Protein AF-B9K332-F1 (afdb_monomer_lite)

Structure (mmCIF, N/CA/C/O backbone):
data_AF-B9K332-F1
#
_entry.id   AF-B9K332-F1
#
loop_
_atom_site.group_PDB
_atom_site.id
_atom_site.type_symbol
_atom_site.label_atom_id
_atom_site.label_alt_id
_atom_site.label_comp_id
_atom_site.label_asym_id
_atom_site.label_entity_id
_atom_site.label_seq_id
_atom_site.pdbx_PDB_ins_code
_atom_site.Cartn_x
_atom_site.Cartn_y
_atom_site.Cartn_z
_atom_site.occupancy
_atom_site.B_iso_or_equiv
_atom_site.auth_seq_id
_atom_site.auth_comp_id
_atom_site.auth_asym_id
_atom_site.auth_atom_id
_atom_site.pdbx_PDB_model_num
ATOM 1 N N . MET A 1 1 ? 13.399 0.075 -38.115 1.00 36.88 1 MET A N 1
ATOM 2 C CA . MET A 1 1 ? 12.668 -1.123 -37.637 1.00 36.88 1 MET A CA 1
ATOM 3 C C . MET A 1 1 ? 11.309 -0.697 -37.100 1.00 36.88 1 MET A C 1
ATOM 5 O O . MET A 1 1 ? 11.249 0.254 -36.331 1.00 36.88 1 MET A O 1
ATOM 9 N N . LYS A 1 2 ? 10.219 -1.331 -37.549 1.00 26.19 2 LYS A N 1
ATOM 10 C CA . LYS A 1 2 ? 8.856 -1.045 -37.068 1.00 26.19 2 LYS A CA 1
ATOM 11 C C . LYS A 1 2 ? 8.702 -1.602 -35.646 1.00 26.19 2 LYS A C 1
ATOM 13 O O . LYS A 1 2 ? 9.038 -2.758 -35.417 1.00 26.19 2 LYS A O 1
ATOM 18 N N . ARG A 1 3 ? 8.227 -0.771 -34.710 1.00 28.05 3 ARG A N 1
ATOM 19 C CA . ARG A 1 3 ? 7.958 -1.152 -33.312 1.00 28.05 3 ARG A CA 1
ATOM 20 C C . ARG A 1 3 ? 7.003 -2.358 -33.275 1.00 28.05 3 ARG A C 1
ATOM 22 O O . ARG A 1 3 ? 5.971 -2.290 -33.950 1.00 28.05 3 ARG A O 1
ATOM 29 N N . PRO A 1 4 ? 7.278 -3.419 -32.497 1.00 27.73 4 PRO A N 1
ATOM 30 C CA . PRO A 1 4 ? 6.262 -4.417 -32.199 1.00 27.73 4 PRO A CA 1
ATOM 31 C C . PRO A 1 4 ? 5.135 -3.712 -31.440 1.00 27.73 4 PRO A C 1
ATOM 33 O O . PRO A 1 4 ? 5.385 -3.028 -30.447 1.00 27.73 4 PRO A O 1
ATOM 36 N N . LYS A 1 5 ? 3.892 -3.840 -31.913 1.00 30.78 5 LYS A N 1
ATOM 37 C CA . LYS A 1 5 ? 2.727 -3.525 -31.083 1.00 30.78 5 LYS A CA 1
ATOM 38 C C . LYS A 1 5 ? 2.752 -4.521 -29.924 1.00 30.78 5 LYS A C 1
ATOM 40 O O . LYS A 1 5 ? 2.497 -5.701 -30.149 1.00 30.78 5 LYS A O 1
ATOM 45 N N . VAL A 1 6 ? 3.092 -4.062 -28.721 1.00 38.59 6 VAL A N 1
ATOM 46 C CA . VAL A 1 6 ? 2.893 -4.848 -27.500 1.00 38.59 6 VAL A CA 1
ATOM 47 C C . VAL A 1 6 ? 1.388 -5.064 -27.392 1.00 38.59 6 VAL A C 1
ATOM 49 O O . VAL A 1 6 ? 0.623 -4.118 -27.208 1.00 38.59 6 VAL A O 1
ATOM 52 N N . ARG A 1 7 ? 0.946 -6.292 -27.659 1.00 39.78 7 ARG A N 1
ATOM 53 C CA . ARG A 1 7 ? -0.444 -6.697 -27.471 1.00 39.78 7 ARG A CA 1
ATOM 54 C C . ARG A 1 7 ? -0.655 -6.709 -25.959 1.00 39.78 7 ARG A C 1
ATOM 56 O O . ARG A 1 7 ? 0.100 -7.391 -25.275 1.00 39.78 7 ARG A O 1
ATOM 63 N N . ALA A 1 8 ? -1.607 -5.926 -25.451 1.00 52.91 8 ALA A N 1
ATOM 64 C CA . ALA A 1 8 ? -1.943 -5.947 -24.031 1.00 52.91 8 ALA A CA 1
ATOM 65 C C . ALA A 1 8 ? -2.225 -7.398 -23.615 1.00 52.91 8 ALA A C 1
ATOM 67 O O . ALA A 1 8 ? -3.023 -8.083 -24.265 1.00 52.91 8 ALA A O 1
ATOM 68 N N . VAL A 1 9 ? -1.519 -7.884 -22.594 1.00 55.56 9 VAL A N 1
ATOM 69 C CA . VAL A 1 9 ? -1.754 -9.217 -22.039 1.00 55.56 9 VAL A CA 1
ATOM 70 C C . VAL A 1 9 ? -3.163 -9.201 -21.458 1.00 55.56 9 VAL A C 1
ATOM 72 O O . VAL A 1 9 ? -3.474 -8.372 -20.611 1.00 55.56 9 VAL A O 1
ATOM 75 N N . THR A 1 10 ? -4.043 -10.067 -21.958 1.00 61.50 10 THR A N 1
ATOM 76 C CA . THR A 1 10 ? -5.362 -10.272 -21.351 1.00 61.50 10 THR A CA 1
ATOM 77 C C . THR A 1 10 ? -5.213 -11.426 -20.365 1.00 61.50 10 THR A C 1
ATOM 79 O O . THR A 1 10 ? -5.031 -12.557 -20.819 1.00 61.50 10 THR A O 1
ATOM 82 N N . PRO A 1 11 ? -5.197 -11.170 -19.047 1.00 64.88 11 PRO A N 1
ATOM 83 C CA . PRO A 1 11 ? -5.011 -12.230 -18.067 1.00 64.88 11 PRO A CA 1
ATOM 84 C C . PRO A 1 11 ? -6.191 -13.210 -18.093 1.00 64.88 11 PRO A C 1
ATOM 86 O O . PRO A 1 11 ? -7.333 -12.830 -18.365 1.00 64.88 11 PRO A O 1
ATOM 89 N N . VAL A 1 12 ? -5.914 -14.484 -17.808 1.00 70.19 12 VAL A N 1
ATOM 90 C CA . VAL A 1 12 ? -6.947 -15.522 -17.714 1.00 70.19 12 VAL A CA 1
ATOM 91 C C . VAL A 1 12 ? -7.604 -15.434 -16.338 1.00 70.19 12 VAL A C 1
ATOM 93 O O . VAL A 1 12 ? -7.025 -15.860 -15.338 1.00 70.19 12 VAL A O 1
ATOM 96 N N . ILE A 1 13 ? -8.814 -14.875 -16.301 1.00 75.31 13 ILE A N 1
ATOM 97 C CA . ILE A 1 13 ? -9.608 -14.729 -15.077 1.00 75.31 13 ILE A CA 1
ATOM 98 C C . ILE A 1 13 ? -10.142 -16.096 -14.645 1.00 75.31 13 ILE A C 1
ATOM 100 O O . ILE A 1 13 ? -10.740 -16.822 -15.442 1.00 75.31 13 ILE A O 1
ATOM 104 N N . GLN A 1 14 ? -9.942 -16.432 -13.374 1.00 76.19 14 GLN A N 1
ATOM 105 C CA . GLN A 1 14 ? -10.465 -17.645 -12.761 1.00 76.19 14 GLN A CA 1
ATOM 106 C C . GLN A 1 14 ? -11.787 -17.370 -12.042 1.00 76.19 14 GLN A C 1
ATOM 108 O O . GLN A 1 14 ? -11.948 -16.359 -11.362 1.00 76.19 14 GLN A O 1
ATOM 113 N N . ASN A 1 15 ? -12.714 -18.326 -12.132 1.00 75.38 15 ASN A N 1
ATOM 114 C CA . ASN A 1 15 ? -13.946 -18.315 -11.335 1.00 75.38 15 ASN A CA 1
ATOM 115 C C . ASN A 1 15 ? -13.701 -18.724 -9.872 1.00 75.38 15 ASN A C 1
ATOM 117 O O . ASN A 1 15 ? -14.584 -18.554 -9.034 1.00 75.38 15 ASN A O 1
ATOM 121 N N . LYS A 1 16 ? -12.533 -19.308 -9.572 1.00 83.62 16 LYS A N 1
ATOM 122 C CA . LYS A 1 16 ? -12.123 -19.714 -8.226 1.00 83.62 16 LYS A CA 1
ATOM 123 C C . LYS A 1 16 ? -10.924 -18.879 -7.754 1.00 83.62 16 LYS A C 1
ATOM 125 O O . LYS A 1 16 ? -10.063 -18.583 -8.583 1.00 83.62 16 LYS A O 1
ATOM 130 N N . PRO A 1 17 ? -10.856 -18.552 -6.451 1.00 90.38 17 PRO A N 1
ATOM 131 C CA . PRO A 1 17 ? -9.657 -18.054 -5.782 1.00 90.38 17 PRO A CA 1
ATOM 132 C C . PRO A 1 17 ? -8.374 -18.797 -6.153 1.00 90.38 17 PRO A C 1
ATOM 134 O O . PRO A 1 17 ? -8.371 -20.026 -6.238 1.00 90.38 17 PRO A O 1
ATOM 137 N N . VAL A 1 18 ? -7.284 -18.049 -6.321 1.00 92.62 18 VAL A N 1
ATOM 138 C CA . VAL A 1 18 ? -5.919 -18.579 -6.381 1.00 92.62 18 VAL A CA 1
ATOM 139 C C . VAL A 1 18 ? -5.279 -18.405 -5.005 1.00 92.62 18 VAL A C 1
ATOM 141 O O . VAL A 1 18 ? -5.166 -17.278 -4.500 1.00 92.62 18 VAL A O 1
ATOM 144 N N . SER A 1 19 ? -4.855 -19.523 -4.410 1.00 92.25 19 SER A N 1
ATOM 145 C CA . SER A 1 19 ? -4.303 -19.556 -3.053 1.00 92.25 19 SER A CA 1
ATOM 146 C C . SER A 1 19 ? -3.076 -18.649 -2.922 1.00 92.25 19 SER A C 1
ATOM 148 O O . SER A 1 19 ? -2.351 -18.415 -3.897 1.00 92.25 19 SER A O 1
ATOM 150 N N . TYR A 1 20 ? -2.799 -18.121 -1.727 1.00 94.75 20 TYR A N 1
ATOM 151 C CA . TYR A 1 20 ? -1.603 -17.297 -1.546 1.00 94.75 20 TYR A CA 1
ATOM 152 C C . TYR A 1 20 ? -0.302 -18.081 -1.763 1.00 94.75 20 TYR A C 1
ATOM 154 O O . TYR A 1 20 ? 0.667 -17.516 -2.264 1.00 94.75 20 TYR A O 1
ATOM 162 N N . ALA A 1 21 ? -0.292 -19.379 -1.444 1.00 93.38 21 ALA A N 1
ATOM 163 C CA . ALA A 1 21 ? 0.858 -20.251 -1.672 1.00 93.38 21 ALA A CA 1
ATOM 164 C C . ALA A 1 21 ? 1.218 -20.358 -3.162 1.00 93.38 21 ALA A C 1
ATOM 166 O O . ALA A 1 21 ? 2.398 -20.337 -3.501 1.00 93.38 21 ALA A O 1
ATOM 167 N N . ASP A 1 22 ? 0.217 -20.393 -4.045 1.00 94.00 22 ASP A N 1
ATOM 168 C CA . ASP A 1 22 ? 0.441 -20.398 -5.495 1.00 94.00 22 ASP A CA 1
ATOM 169 C C . ASP A 1 22 ? 0.845 -19.011 -6.017 1.00 94.00 22 ASP A C 1
ATOM 171 O O . ASP A 1 22 ? 1.532 -18.901 -7.028 1.00 94.00 22 ASP A O 1
ATOM 175 N N . ARG A 1 23 ? 0.457 -17.937 -5.317 1.00 95.12 23 ARG A N 1
ATOM 176 C CA . ARG A 1 23 ? 0.773 -16.539 -5.662 1.00 95.12 23 ARG A CA 1
ATOM 177 C C . ARG A 1 23 ? 2.082 -16.024 -5.057 1.00 95.12 23 ARG A C 1
ATOM 179 O O . ARG A 1 23 ? 2.368 -14.834 -5.202 1.00 95.12 23 ARG A O 1
ATOM 186 N N . LEU A 1 24 ? 2.865 -16.859 -4.376 1.00 95.69 24 LEU A N 1
ATOM 187 C CA . LEU A 1 24 ? 4.075 -16.450 -3.661 1.00 95.69 24 LEU A CA 1
ATOM 188 C C . LEU A 1 24 ? 5.283 -17.303 -4.060 1.00 95.69 24 LEU A C 1
ATOM 190 O O . LEU A 1 24 ? 5.283 -18.521 -3.911 1.00 95.69 24 LEU A O 1
ATOM 194 N N . ILE A 1 25 ? 6.379 -16.642 -4.429 1.00 95.69 25 ILE A N 1
ATOM 195 C CA . ILE A 1 25 ? 7.710 -17.254 -4.514 1.00 95.69 25 ILE A CA 1
ATOM 196 C C . ILE A 1 25 ? 8.630 -16.549 -3.522 1.00 95.69 25 ILE A C 1
ATOM 198 O O . ILE A 1 25 ? 8.753 -15.329 -3.537 1.00 95.69 25 ILE A O 1
ATOM 202 N N . THR A 1 26 ? 9.317 -17.308 -2.670 1.00 93.69 26 THR A N 1
ATOM 203 C CA . THR A 1 26 ? 10.366 -16.758 -1.798 1.00 93.69 26 THR A CA 1
ATOM 204 C C . THR A 1 26 ? 11.728 -17.036 -2.421 1.00 93.69 26 THR A C 1
ATOM 206 O O . THR A 1 26 ? 12.110 -18.197 -2.569 1.00 93.69 26 THR A O 1
ATOM 209 N N . LEU A 1 27 ? 12.457 -15.984 -2.799 1.00 94.00 27 LEU A N 1
ATOM 210 C CA . LEU A 1 27 ? 13.805 -16.120 -3.350 1.00 94.00 27 LEU A CA 1
ATOM 211 C C . LEU A 1 27 ? 14.814 -16.434 -2.238 1.00 94.00 27 LEU A C 1
ATOM 213 O O . LEU A 1 27 ? 14.703 -15.950 -1.110 1.00 94.00 27 LEU A O 1
ATOM 217 N N . SER A 1 28 ? 15.826 -17.241 -2.554 1.00 87.38 28 SER A N 1
ATOM 218 C CA . SER A 1 28 ? 16.848 -17.651 -1.587 1.00 87.38 28 SER A CA 1
ATOM 219 C C . SER A 1 28 ? 17.759 -16.481 -1.200 1.00 87.38 28 SER A C 1
ATOM 221 O O . SER A 1 28 ? 18.733 -16.196 -1.890 1.00 87.38 28 SER A O 1
ATOM 223 N N . GLY A 1 29 ? 17.477 -15.840 -0.062 1.00 80.31 29 GLY A N 1
ATOM 224 C CA . GLY A 1 29 ? 18.221 -14.661 0.400 1.00 80.31 29 GLY A CA 1
ATOM 225 C C . GLY A 1 29 ? 17.811 -13.361 -0.303 1.00 80.31 29 GLY A C 1
ATOM 226 O O . GLY A 1 29 ? 18.524 -12.364 -0.199 1.00 80.31 29 GLY A O 1
ATOM 227 N N . GLY A 1 30 ? 16.679 -13.378 -1.008 1.00 89.00 30 GLY A N 1
ATOM 228 C CA . GLY A 1 30 ? 16.108 -12.249 -1.736 1.00 89.00 30 GLY A CA 1
ATOM 229 C C . GLY A 1 30 ? 14.704 -11.881 -1.240 1.00 89.00 30 GLY A C 1
ATOM 230 O O . GLY A 1 30 ? 14.259 -12.383 -0.203 1.00 89.00 30 GLY A O 1
ATOM 231 N N . PRO A 1 31 ? 14.014 -10.965 -1.938 1.00 94.75 31 PRO A N 1
ATOM 232 C CA . PRO A 1 31 ? 12.642 -10.603 -1.636 1.00 94.75 31 PRO A CA 1
ATOM 233 C C . PRO A 1 31 ? 11.676 -11.741 -1.966 1.00 94.75 31 PRO A C 1
ATOM 235 O O . PRO A 1 31 ? 11.980 -12.665 -2.728 1.00 94.75 31 PRO A O 1
ATOM 238 N N . ALA A 1 32 ? 10.474 -11.640 -1.415 1.00 95.69 32 ALA A N 1
ATOM 239 C CA . ALA A 1 32 ? 9.331 -12.392 -1.897 1.00 95.69 32 ALA A CA 1
ATOM 240 C C . ALA A 1 32 ? 8.816 -11.782 -3.205 1.00 95.69 32 ALA A C 1
ATOM 242 O O . ALA A 1 32 ? 8.719 -10.560 -3.314 1.00 95.69 32 ALA A O 1
ATOM 243 N N . LEU A 1 33 ? 8.456 -12.635 -4.163 1.00 97.00 33 LEU A N 1
ATOM 244 C CA . LEU A 1 33 ? 7.725 -12.277 -5.373 1.00 97.00 33 LEU A CA 1
ATOM 245 C C . LEU A 1 33 ? 6.260 -12.655 -5.191 1.00 97.00 33 LEU A C 1
ATOM 247 O O . LEU A 1 33 ? 5.950 -13.821 -4.941 1.00 97.00 33 LEU A O 1
ATOM 251 N N . ILE A 1 34 ? 5.375 -11.671 -5.307 1.00 96.75 34 ILE A N 1
ATOM 252 C CA . ILE A 1 34 ? 3.954 -11.834 -5.012 1.00 96.75 34 ILE A CA 1
ATOM 253 C C . ILE A 1 34 ? 3.130 -11.470 -6.237 1.00 96.75 34 ILE A C 1
ATOM 255 O O . ILE A 1 34 ? 3.222 -10.344 -6.730 1.00 96.75 34 ILE A O 1
ATOM 259 N N . TRP A 1 35 ? 2.271 -12.388 -6.670 1.00 95.69 35 TRP A N 1
ATOM 260 C CA . TRP A 1 35 ? 1.173 -12.083 -7.578 1.00 95.69 35 TRP A CA 1
ATOM 261 C C . TRP A 1 35 ? 0.036 -11.431 -6.791 1.00 95.69 35 TRP A C 1
ATOM 263 O O . TRP A 1 35 ? -0.582 -12.070 -5.927 1.00 95.69 35 TRP A O 1
ATOM 273 N N . PRO A 1 36 ? -0.265 -10.148 -7.049 1.00 93.50 36 PRO A N 1
ATOM 274 C CA . PRO A 1 36 ? -1.146 -9.401 -6.170 1.00 93.50 36 PRO A CA 1
ATOM 275 C C . PRO A 1 36 ? -2.628 -9.686 -6.439 1.00 93.50 36 PRO A C 1
ATOM 277 O O . PRO A 1 36 ? -3.455 -9.331 -5.607 1.00 93.50 36 PRO A O 1
ATOM 280 N N . TYR A 1 37 ? -2.976 -10.327 -7.560 1.00 92.38 37 TYR A N 1
ATOM 281 C CA . TYR A 1 37 ? -4.357 -10.603 -7.956 1.00 92.38 37 TYR A CA 1
ATOM 282 C C . TYR A 1 37 ? -4.824 -11.989 -7.508 1.00 92.38 37 TYR A C 1
ATOM 284 O O . TYR A 1 37 ? -4.193 -12.997 -7.803 1.00 92.38 37 TYR A O 1
ATOM 292 N N . HIS A 1 38 ? -5.971 -12.041 -6.839 1.00 93.31 38 HIS A N 1
ATOM 293 C CA . HIS A 1 38 ? -6.562 -13.250 -6.263 1.00 93.31 38 HIS A CA 1
ATOM 294 C C . HIS A 1 38 ? -7.274 -14.143 -7.287 1.00 93.31 38 HIS A C 1
ATOM 296 O O . HIS A 1 38 ? -7.521 -15.314 -7.023 1.00 93.31 38 HIS A O 1
ATOM 302 N N . ASN A 1 39 ? -7.635 -13.593 -8.446 1.00 91.75 39 ASN A N 1
ATOM 303 C CA . ASN A 1 39 ? -8.403 -14.272 -9.492 1.00 91.75 39 ASN A CA 1
ATOM 304 C C . ASN A 1 39 ? -7.625 -14.427 -10.811 1.00 91.75 39 ASN A C 1
ATOM 306 O O . ASN A 1 39 ? -8.228 -14.700 -11.849 1.00 91.75 39 ASN A O 1
ATOM 310 N N . ILE A 1 40 ? -6.301 -14.249 -10.780 1.00 89.94 40 ILE A N 1
ATOM 311 C CA . ILE A 1 40 ? -5.404 -14.494 -11.914 1.00 89.94 40 ILE A CA 1
ATOM 312 C C . ILE A 1 40 ? -4.419 -15.582 -11.498 1.00 89.94 40 ILE A C 1
ATOM 314 O O . ILE A 1 40 ? -3.718 -15.438 -10.499 1.00 89.94 40 ILE A O 1
ATOM 318 N N . LEU A 1 41 ? -4.371 -16.668 -12.269 1.00 90.38 41 LEU A N 1
ATOM 319 C CA . LEU A 1 41 ? -3.381 -17.722 -12.068 1.00 90.38 41 LEU A CA 1
ATOM 320 C C . LEU A 1 41 ? -2.010 -17.250 -12.582 1.00 90.38 41 LEU A C 1
ATOM 322 O O . LEU A 1 41 ? -1.969 -16.704 -13.690 1.00 90.38 41 LEU A O 1
ATOM 326 N N . PRO A 1 42 ? -0.915 -17.496 -11.840 1.00 92.06 42 PRO A N 1
ATOM 327 C CA . PRO A 1 42 ? 0.434 -17.282 -12.341 1.00 92.06 42 PRO A CA 1
ATOM 328 C C . PRO A 1 42 ? 0.670 -17.965 -13.693 1.00 92.06 42 PRO A C 1
ATOM 330 O O . PRO A 1 42 ? 0.380 -19.153 -13.861 1.00 92.06 42 PRO A O 1
ATOM 333 N N . GLY A 1 43 ? 1.171 -17.204 -14.659 1.00 90.19 43 GLY A N 1
ATOM 334 C CA . GLY A 1 43 ? 1.443 -17.630 -16.024 1.00 90.19 43 GLY A CA 1
ATOM 335 C C . GLY A 1 43 ? 2.935 -17.763 -16.334 1.00 90.19 43 GLY A C 1
ATOM 336 O O . GLY A 1 43 ? 3.785 -17.929 -15.462 1.00 90.19 43 GLY A O 1
ATOM 337 N N . GLU A 1 44 ? 3.257 -17.700 -17.629 1.00 89.81 44 GLU A N 1
ATOM 338 C CA . GLU A 1 44 ? 4.626 -17.830 -18.156 1.00 89.81 44 GLU A CA 1
ATOM 339 C C . GLU A 1 44 ? 5.245 -16.481 -18.584 1.00 89.81 44 GLU A C 1
ATOM 341 O O . GLU A 1 44 ? 6.235 -16.446 -19.339 1.00 89.81 44 GLU A O 1
ATOM 346 N N . GLY A 1 45 ? 4.646 -15.370 -18.144 1.00 88.75 45 GLY A N 1
ATOM 347 C CA . GLY A 1 45 ? 5.067 -14.010 -18.460 1.00 88.75 45 GLY A CA 1
ATOM 348 C C . GLY A 1 45 ? 4.605 -13.478 -19.833 1.00 88.75 45 GLY A C 1
ATOM 349 O O . GLY A 1 45 ? 3.782 -14.099 -20.512 1.00 88.75 45 GLY A O 1
ATOM 350 N N . PRO A 1 46 ? 5.131 -12.318 -20.283 1.00 92.62 46 PRO A N 1
ATOM 351 C CA . PRO A 1 46 ? 6.234 -11.559 -19.681 1.00 92.62 46 PRO A CA 1
ATOM 352 C C . PRO A 1 46 ? 5.906 -11.061 -18.272 1.00 92.62 46 PRO A C 1
ATOM 354 O O . PRO A 1 46 ? 4.769 -10.688 -18.002 1.00 92.62 46 PRO A O 1
ATOM 357 N N . PHE A 1 47 ? 6.901 -11.066 -17.389 1.00 94.75 47 PHE A N 1
ATOM 358 C CA . PHE A 1 47 ? 6.751 -10.757 -15.968 1.00 94.75 47 PHE A CA 1
ATOM 359 C C . PHE A 1 47 ? 7.103 -9.297 -15.712 1.00 94.75 47 PHE A C 1
ATOM 361 O O . PHE A 1 47 ? 8.247 -8.897 -15.909 1.00 94.75 47 PHE A O 1
ATOM 368 N N . GLU A 1 48 ? 6.144 -8.500 -15.263 1.00 94.00 48 GLU A N 1
ATOM 369 C CA . GLU A 1 48 ? 6.360 -7.122 -14.842 1.00 94.00 48 GLU A CA 1
ATOM 370 C C . GLU A 1 48 ? 6.548 -7.062 -13.323 1.00 94.00 48 GLU A C 1
ATOM 372 O O . GLU A 1 48 ? 5.580 -7.080 -12.564 1.00 94.00 48 GLU A O 1
ATOM 377 N N . ILE A 1 49 ? 7.805 -7.007 -12.880 1.00 95.38 49 ILE A N 1
ATOM 378 C CA . ILE A 1 49 ? 8.169 -7.042 -11.462 1.00 95.38 49 ILE A CA 1
ATOM 379 C C . ILE A 1 49 ? 8.389 -5.618 -10.955 1.00 95.38 49 ILE A C 1
ATOM 381 O O . ILE A 1 49 ? 9.281 -4.911 -11.423 1.00 95.38 49 ILE A O 1
ATOM 385 N N . ALA A 1 50 ? 7.597 -5.217 -9.969 1.00 94.44 50 ALA A N 1
ATOM 386 C CA . ALA A 1 50 ? 7.688 -3.944 -9.271 1.00 94.44 50 ALA A CA 1
ATOM 387 C C . ALA A 1 50 ? 8.414 -4.129 -7.925 1.00 94.44 50 ALA A C 1
ATOM 389 O O . ALA A 1 50 ? 7.826 -4.662 -6.979 1.00 94.44 50 ALA A O 1
ATOM 390 N N . PRO A 1 51 ? 9.697 -3.738 -7.827 1.00 93.88 51 PRO A N 1
ATOM 391 C CA . PRO A 1 51 ? 10.431 -3.785 -6.572 1.00 93.88 51 PRO A CA 1
ATOM 392 C C . PRO A 1 51 ? 10.013 -2.662 -5.620 1.00 93.88 51 PRO A C 1
ATOM 394 O O . PRO A 1 51 ? 9.756 -1.535 -6.047 1.00 93.88 51 PRO A O 1
ATOM 397 N N . ASP A 1 52 ? 10.007 -2.959 -4.320 1.00 89.44 52 ASP A N 1
ATOM 398 C CA . ASP A 1 52 ? 9.901 -1.946 -3.270 1.00 89.44 52 ASP A CA 1
ATOM 399 C C . ASP A 1 52 ? 11.167 -1.071 -3.158 1.00 89.44 52 ASP A C 1
ATOM 401 O O . ASP A 1 52 ? 12.165 -1.266 -3.865 1.00 89.44 52 ASP A O 1
ATOM 405 N N . SER A 1 53 ? 11.129 -0.091 -2.250 1.00 82.44 53 SER A N 1
ATOM 406 C CA . SER A 1 53 ? 12.219 0.864 -2.029 1.00 82.44 53 SER A CA 1
ATOM 407 C C . SER A 1 53 ? 13.539 0.217 -1.571 1.00 82.44 53 SER A C 1
ATOM 409 O O . SER A 1 53 ? 14.613 0.762 -1.838 1.00 82.44 53 SER A O 1
ATOM 411 N N . ASN A 1 54 ? 13.494 -0.973 -0.963 1.00 81.25 54 ASN A N 1
ATOM 412 C CA . ASN A 1 54 ? 14.685 -1.730 -0.563 1.00 81.25 54 ASN A CA 1
ATOM 413 C C . ASN A 1 54 ? 15.238 -2.579 -1.718 1.00 81.25 54 ASN A C 1
ATOM 415 O O . ASN A 1 54 ? 16.453 -2.744 -1.848 1.00 81.25 54 ASN A O 1
ATOM 419 N N . CYS A 1 55 ? 14.359 -3.103 -2.572 1.00 88.69 55 CYS A N 1
ATOM 420 C CA . CYS A 1 55 ? 14.720 -4.008 -3.661 1.00 88.69 55 CYS A CA 1
ATOM 421 C C . CYS A 1 55 ? 15.233 -3.266 -4.897 1.00 88.69 55 CYS A C 1
ATOM 423 O O . CYS A 1 55 ? 16.110 -3.774 -5.597 1.00 88.69 55 CYS A O 1
ATOM 425 N N . TYR A 1 56 ? 14.710 -2.070 -5.196 1.00 90.19 56 TYR A N 1
ATOM 426 C CA . TYR A 1 56 ? 15.028 -1.423 -6.472 1.00 90.19 56 TYR A CA 1
ATOM 427 C C . TYR A 1 56 ? 16.491 -0.960 -6.558 1.00 90.19 56 TYR A C 1
ATOM 429 O O . TYR A 1 56 ? 17.076 -1.021 -7.636 1.00 90.19 56 TYR A O 1
ATOM 437 N N . ARG A 1 57 ? 17.089 -0.548 -5.428 1.00 85.12 57 ARG A N 1
ATOM 438 C CA . ARG A 1 57 ? 18.495 -0.108 -5.345 1.00 85.12 57 ARG A CA 1
ATOM 439 C C . ARG A 1 57 ? 19.495 -1.264 -5.336 1.00 85.12 57 ARG A C 1
ATOM 441 O O . ARG A 1 57 ? 20.666 -1.038 -5.623 1.00 85.12 57 ARG A O 1
ATOM 448 N N . ASN A 1 58 ? 19.061 -2.475 -4.989 1.00 88.12 58 ASN A N 1
ATOM 449 C CA . ASN A 1 58 ? 19.920 -3.652 -4.902 1.00 88.12 58 ASN A CA 1
ATOM 450 C C . ASN A 1 58 ? 19.406 -4.761 -5.837 1.00 88.12 58 ASN A C 1
ATOM 452 O O . ASN A 1 58 ? 18.666 -5.638 -5.395 1.00 88.12 58 ASN A O 1
ATOM 456 N N . PRO A 1 59 ? 19.808 -4.765 -7.120 1.00 91.00 59 PRO A N 1
ATOM 457 C CA . PRO A 1 59 ? 19.266 -5.681 -8.123 1.00 91.00 59 PRO A CA 1
ATOM 458 C C . PRO A 1 59 ? 19.766 -7.130 -8.005 1.00 91.00 59 PRO A C 1
ATOM 460 O O . PRO A 1 59 ? 19.430 -7.954 -8.851 1.00 91.00 59 PRO A O 1
ATOM 463 N N . ASN A 1 60 ? 20.556 -7.486 -6.983 1.00 91.69 60 ASN A N 1
ATOM 464 C CA . ASN A 1 60 ? 21.127 -8.835 -6.831 1.00 91.69 60 ASN A CA 1
ATOM 465 C C . ASN A 1 60 ? 20.067 -9.948 -6.770 1.00 91.69 60 ASN A C 1
ATOM 467 O O . ASN A 1 60 ? 20.342 -11.085 -7.145 1.00 91.69 60 ASN A O 1
ATOM 471 N N . TRP A 1 61 ? 18.842 -9.634 -6.344 1.00 93.38 61 TRP A N 1
ATOM 472 C CA . TRP A 1 61 ? 17.747 -10.604 -6.314 1.00 93.38 61 TRP A CA 1
ATOM 473 C C . TRP A 1 61 ? 17.361 -11.141 -7.699 1.00 93.38 61 TRP A C 1
ATOM 475 O O . TRP A 1 61 ? 16.842 -12.249 -7.805 1.00 93.38 61 TRP A O 1
ATOM 485 N N . VAL A 1 62 ? 17.645 -10.397 -8.769 1.00 94.00 62 VAL A N 1
ATOM 486 C CA . VAL A 1 62 ? 17.339 -10.795 -10.151 1.00 94.00 62 VAL A CA 1
ATOM 487 C C . VAL A 1 62 ? 18.101 -12.055 -10.564 1.00 94.00 62 VAL A C 1
ATOM 489 O O . VAL A 1 62 ? 17.604 -12.867 -11.344 1.00 94.00 62 VAL A O 1
ATOM 492 N N . GLU A 1 63 ? 19.305 -12.251 -10.033 1.00 93.06 63 GLU A N 1
ATOM 493 C CA . GLU A 1 63 ? 20.121 -13.438 -10.310 1.00 93.06 63 GLU A CA 1
ATOM 494 C C . GLU A 1 63 ? 19.575 -14.692 -9.620 1.00 93.06 63 GLU A C 1
ATOM 496 O O . GLU A 1 63 ? 19.875 -15.807 -10.040 1.00 93.06 63 GLU A O 1
ATOM 501 N N . GLN A 1 64 ? 18.749 -14.505 -8.588 1.00 94.12 64 GLN A N 1
ATOM 502 C CA . GLN A 1 64 ? 18.126 -15.572 -7.807 1.00 94.12 64 GLN A CA 1
ATOM 503 C C . GLN A 1 64 ? 16.774 -16.007 -8.385 1.00 94.12 64 GLN A C 1
ATOM 505 O O . GLN A 1 64 ? 16.134 -16.898 -7.824 1.00 94.12 64 GLN A O 1
ATOM 510 N N . LEU A 1 65 ? 16.321 -15.380 -9.478 1.00 95.31 65 LEU A N 1
ATOM 511 C CA . LEU A 1 65 ? 15.059 -15.728 -10.119 1.00 95.31 65 LEU A CA 1
ATOM 512 C C . LEU A 1 65 ? 15.047 -17.204 -10.549 1.00 95.31 65 LEU A C 1
ATOM 514 O O . LEU A 1 65 ? 16.028 -17.688 -11.124 1.00 95.31 65 LEU A O 1
ATOM 518 N N . PRO A 1 66 ? 13.941 -17.927 -10.296 1.00 94.12 66 PRO A N 1
ATOM 519 C CA . PRO A 1 66 ? 13.827 -19.322 -10.692 1.00 94.12 66 PRO A CA 1
ATOM 520 C C . PRO A 1 66 ? 13.818 -19.458 -12.218 1.00 94.12 66 PRO A C 1
ATOM 522 O O . PRO A 1 66 ? 13.466 -18.531 -12.945 1.00 94.12 66 PRO A O 1
ATOM 525 N N . SER A 1 67 ? 14.131 -20.655 -12.719 1.00 92.88 67 SER A N 1
ATOM 526 C CA . SER A 1 67 ? 14.118 -20.948 -14.160 1.00 92.88 67 SER A CA 1
ATOM 527 C C . SER A 1 67 ? 12.749 -20.741 -14.822 1.00 92.88 67 SER A C 1
ATOM 529 O O . SER A 1 67 ? 12.694 -20.493 -16.026 1.00 92.88 67 SER A O 1
ATOM 531 N N . SER A 1 68 ? 11.658 -20.798 -14.050 1.00 93.31 68 SER A N 1
ATOM 532 C CA . SER A 1 68 ? 10.298 -20.470 -14.496 1.00 93.31 68 SER A CA 1
ATOM 533 C C . SER A 1 68 ? 10.085 -18.978 -14.790 1.00 93.31 68 SER A C 1
ATOM 535 O O . SER A 1 68 ? 9.178 -18.638 -15.546 1.00 93.31 68 SER A O 1
ATOM 537 N N . ILE A 1 69 ? 10.938 -18.094 -14.259 1.00 95.00 69 ILE A N 1
ATOM 538 C CA . ILE A 1 69 ? 10.930 -16.643 -14.496 1.00 95.00 69 ILE A CA 1
ATOM 539 C C . ILE A 1 69 ? 12.263 -16.261 -15.160 1.00 95.00 69 ILE A C 1
ATOM 541 O O . ILE A 1 69 ? 13.157 -15.695 -14.523 1.00 95.00 69 ILE A O 1
ATOM 545 N N . PRO A 1 70 ? 12.458 -16.594 -16.448 1.00 93.75 70 PRO A N 1
ATOM 546 C CA . PRO A 1 70 ? 13.716 -16.311 -17.115 1.00 93.75 70 PRO A CA 1
ATOM 547 C C . PRO A 1 70 ? 13.895 -14.796 -17.286 1.00 93.75 70 PRO A C 1
ATOM 549 O O . PRO A 1 70 ? 12.983 -14.084 -17.704 1.00 93.75 70 PRO A O 1
ATOM 552 N N . ARG A 1 71 ? 15.103 -14.302 -16.992 1.00 94.19 71 ARG A N 1
ATOM 553 C CA . ARG A 1 71 ? 15.442 -12.865 -16.956 1.00 94.19 71 ARG A CA 1
ATOM 554 C C . ARG A 1 71 ? 15.122 -12.105 -18.250 1.00 94.19 71 ARG A C 1
ATOM 556 O O . ARG A 1 71 ? 14.733 -10.946 -18.200 1.00 94.19 71 ARG A O 1
ATOM 563 N N . ASN A 1 72 ? 15.192 -12.768 -19.404 1.00 90.25 72 ASN A N 1
ATOM 564 C CA . ASN A 1 72 ? 14.836 -12.182 -20.702 1.00 90.25 72 ASN A CA 1
ATOM 565 C C . ASN A 1 72 ? 13.323 -11.947 -20.900 1.00 90.25 72 ASN A C 1
ATOM 567 O O . ASN A 1 72 ? 12.935 -11.279 -21.857 1.00 90.25 72 ASN A O 1
ATOM 571 N N . LYS A 1 73 ? 12.471 -12.498 -20.027 1.00 92.50 73 LYS A N 1
ATOM 572 C CA . LYS A 1 73 ? 11.027 -12.226 -19.960 1.00 92.50 73 LYS A CA 1
ATOM 573 C C . LYS A 1 73 ? 10.661 -11.248 -18.836 1.00 92.50 73 LYS A C 1
ATOM 575 O O . LYS A 1 73 ? 9.475 -10.977 -18.655 1.00 92.50 73 LYS A O 1
ATOM 580 N N . VAL A 1 74 ? 11.638 -10.748 -18.079 1.00 94.62 74 VAL A N 1
ATOM 581 C CA . VAL A 1 74 ? 11.410 -9.834 -16.957 1.00 94.62 74 VAL A CA 1
ATOM 582 C C . VAL A 1 74 ? 11.440 -8.389 -17.435 1.00 94.62 74 VAL A C 1
ATOM 584 O O . VAL A 1 74 ? 12.369 -7.951 -18.109 1.00 94.62 74 VAL A O 1
ATOM 587 N N . ILE A 1 75 ? 10.422 -7.643 -17.027 1.00 93.62 75 ILE A N 1
ATOM 588 C CA . ILE A 1 75 ? 10.290 -6.201 -17.158 1.00 93.62 75 ILE A CA 1
ATOM 589 C C . ILE A 1 75 ? 10.306 -5.652 -15.734 1.00 93.62 75 ILE A C 1
ATOM 591 O O . ILE A 1 75 ? 9.392 -5.913 -14.958 1.00 93.62 75 ILE A O 1
ATOM 595 N N . VAL A 1 76 ? 11.341 -4.905 -15.363 1.00 94.25 76 VAL A N 1
ATOM 596 C CA . VAL A 1 76 ? 11.390 -4.287 -14.032 1.00 94.25 76 VAL A CA 1
ATOM 597 C C . VAL A 1 76 ? 10.650 -2.957 -14.085 1.00 94.25 76 VAL A C 1
ATOM 599 O O . VAL A 1 76 ? 11.079 -2.028 -14.769 1.00 94.25 76 VAL A O 1
ATOM 602 N N . ASN A 1 77 ? 9.540 -2.859 -13.358 1.00 92.50 77 ASN A N 1
ATOM 603 C CA . ASN A 1 77 ? 8.766 -1.633 -13.226 1.00 92.50 77 ASN A CA 1
ATOM 604 C C . ASN A 1 77 ? 9.261 -0.836 -12.015 1.00 92.50 77 ASN A C 1
ATOM 606 O O . ASN A 1 77 ? 8.837 -1.059 -10.886 1.00 92.50 77 ASN A O 1
ATOM 610 N N . LEU A 1 78 ? 10.162 0.116 -12.261 1.00 92.81 78 LEU A N 1
ATOM 611 C CA . LEU A 1 78 ? 10.740 0.970 -11.215 1.00 92.81 78 LEU A CA 1
ATOM 612 C C . LEU A 1 78 ? 9.804 2.107 -10.764 1.00 92.81 78 LEU A C 1
ATOM 614 O O . LEU A 1 78 ? 10.133 2.821 -9.817 1.00 92.81 78 LEU A O 1
ATOM 618 N N . LEU A 1 79 ? 8.663 2.317 -11.431 1.00 90.44 79 LEU A N 1
ATOM 619 C CA . LEU A 1 79 ? 7.790 3.464 -11.167 1.00 90.44 79 LEU A CA 1
ATOM 620 C C . LEU A 1 79 ? 7.271 3.547 -9.718 1.00 90.44 79 LEU A C 1
ATOM 622 O O . LEU A 1 79 ? 7.299 4.656 -9.177 1.00 90.44 79 LEU A O 1
ATOM 626 N N . PRO A 1 80 ? 6.837 2.451 -9.061 1.00 88.62 80 PRO A N 1
ATOM 627 C CA . PRO A 1 80 ? 6.380 2.520 -7.677 1.00 88.62 80 PRO A CA 1
ATOM 628 C C . PRO A 1 80 ? 7.465 3.059 -6.733 1.00 88.62 80 PRO A C 1
ATOM 630 O O . PRO A 1 80 ? 7.239 4.037 -6.025 1.00 88.62 80 PRO A O 1
ATOM 633 N N . ALA A 1 81 ? 8.671 2.483 -6.774 1.00 89.62 81 ALA A N 1
ATOM 634 C CA . ALA A 1 81 ? 9.772 2.888 -5.902 1.00 89.62 81 ALA A CA 1
ATOM 635 C C . ALA A 1 81 ? 10.322 4.283 -6.244 1.00 89.62 81 ALA A C 1
ATOM 637 O O . ALA A 1 81 ? 10.687 5.052 -5.360 1.00 89.62 81 ALA A O 1
ATOM 638 N N . LEU A 1 82 ? 10.349 4.660 -7.524 1.00 91.44 82 LEU A N 1
ATOM 639 C CA . LEU A 1 82 ? 10.822 5.986 -7.928 1.00 91.44 82 LEU A CA 1
ATOM 640 C C . LEU A 1 82 ? 9.790 7.092 -7.708 1.00 91.44 82 LEU A C 1
ATOM 642 O O . LEU A 1 82 ? 10.161 8.264 -7.680 1.00 91.44 82 LEU A O 1
ATOM 646 N N . THR A 1 83 ? 8.515 6.749 -7.513 1.00 89.12 83 THR A N 1
ATOM 647 C CA . THR A 1 83 ? 7.508 7.708 -7.045 1.00 89.12 83 THR A CA 1
ATOM 648 C C . THR A 1 83 ? 7.870 8.225 -5.655 1.00 89.12 83 THR A C 1
ATOM 650 O O . THR A 1 83 ? 7.784 9.427 -5.410 1.00 89.12 83 THR A O 1
ATOM 653 N N . GLU A 1 84 ? 8.348 7.353 -4.766 1.00 85.06 84 GLU A N 1
ATOM 654 C CA . GLU A 1 84 ? 8.873 7.767 -3.462 1.00 85.06 84 GLU A CA 1
ATOM 655 C C . GLU A 1 84 ? 10.043 8.748 -3.616 1.00 85.06 84 GLU A C 1
ATOM 657 O O . GLU A 1 84 ? 10.008 9.836 -3.037 1.00 85.06 84 GLU A O 1
ATOM 662 N N . GLU A 1 85 ? 11.055 8.403 -4.419 1.00 89.00 85 GLU A N 1
ATOM 663 C CA . GLU A 1 85 ? 12.209 9.284 -4.647 1.00 89.00 85 GLU A CA 1
ATOM 664 C C . GLU A 1 85 ? 11.775 10.623 -5.236 1.00 89.00 85 GLU A C 1
ATOM 666 O O . GLU A 1 85 ? 12.226 11.684 -4.803 1.00 89.00 85 GLU A O 1
ATOM 671 N N . TRP A 1 86 ? 10.844 10.589 -6.188 1.00 90.12 86 TRP A N 1
ATOM 672 C CA . TRP A 1 86 ? 10.291 11.790 -6.788 1.00 90.12 86 TRP A CA 1
ATOM 673 C C . TRP A 1 86 ? 9.653 12.711 -5.756 1.00 90.12 86 TRP A C 1
ATOM 675 O O . TRP A 1 86 ? 9.816 13.925 -5.856 1.00 90.12 86 TRP A O 1
ATOM 685 N N . LEU A 1 87 ? 8.953 12.173 -4.760 1.00 84.69 87 LEU A N 1
ATOM 686 C CA . LEU A 1 87 ? 8.282 12.976 -3.741 1.00 84.69 87 LEU A CA 1
ATOM 687 C C . LEU A 1 87 ? 9.244 13.430 -2.633 1.00 84.69 87 LEU A C 1
ATOM 689 O O . LEU A 1 87 ? 9.235 14.607 -2.263 1.00 84.69 87 LEU A O 1
ATOM 693 N N . ALA A 1 88 ? 10.123 12.548 -2.158 1.00 81.69 88 ALA A N 1
ATOM 694 C CA . ALA A 1 88 ? 10.941 12.778 -0.967 1.00 81.69 88 ALA A CA 1
ATOM 695 C C . ALA A 1 88 ? 12.348 13.344 -1.243 1.00 81.69 88 ALA A C 1
ATOM 697 O O . ALA A 1 88 ? 12.971 13.890 -0.331 1.00 81.69 88 ALA A O 1
ATOM 698 N N . ASN A 1 89 ? 12.875 13.229 -2.466 1.00 87.19 89 ASN A N 1
ATOM 699 C CA . ASN A 1 89 ? 14.278 13.523 -2.761 1.00 87.19 89 ASN A CA 1
ATOM 700 C C . ASN A 1 89 ? 14.430 14.655 -3.791 1.00 87.19 89 ASN A C 1
ATOM 702 O O . ASN A 1 89 ? 14.362 14.459 -5.004 1.00 87.19 89 ASN A O 1
ATOM 706 N N . GLY A 1 90 ? 14.715 15.865 -3.299 1.00 85.94 90 GLY A N 1
ATOM 707 C CA . GLY A 1 90 ? 14.940 17.035 -4.154 1.00 85.94 90 GLY A CA 1
ATOM 708 C C . GLY A 1 90 ? 16.106 16.881 -5.135 1.00 85.94 90 GLY A C 1
ATOM 709 O O . GLY A 1 90 ? 16.033 17.417 -6.235 1.00 85.94 90 GLY A O 1
ATOM 710 N N . LYS A 1 91 ? 17.148 16.108 -4.790 1.00 90.31 91 LYS A N 1
ATOM 711 C CA . LYS A 1 91 ? 18.296 15.874 -5.685 1.00 90.31 91 LYS A CA 1
ATOM 712 C C . LYS A 1 91 ? 17.920 14.993 -6.871 1.00 90.31 91 LYS A C 1
ATOM 714 O O . LYS A 1 91 ? 18.365 15.261 -7.981 1.00 90.31 91 LYS A O 1
ATOM 719 N N . PHE A 1 92 ? 17.073 13.990 -6.644 1.00 92.25 92 PHE A N 1
ATOM 720 C CA . PHE A 1 92 ? 16.564 13.133 -7.712 1.00 92.25 92 PHE A CA 1
ATOM 721 C C . PHE A 1 92 ? 15.757 13.936 -8.744 1.00 92.25 92 PHE A C 1
ATOM 723 O O . PHE A 1 92 ? 15.880 13.702 -9.941 1.00 92.25 92 PHE A O 1
ATOM 730 N N . ARG A 1 93 ? 14.995 14.949 -8.306 1.00 91.81 93 ARG A N 1
ATOM 731 C CA . ARG A 1 93 ? 14.206 15.805 -9.210 1.00 91.81 93 ARG A CA 1
ATOM 732 C C . ARG A 1 93 ? 15.046 16.684 -10.149 1.00 91.81 93 ARG A C 1
ATOM 734 O O . ARG A 1 93 ? 14.522 17.100 -11.179 1.00 91.81 93 ARG A O 1
ATOM 741 N N . ILE A 1 94 ? 16.314 16.957 -9.823 1.00 92.62 94 ILE A N 1
ATOM 742 C CA . ILE A 1 94 ? 17.207 17.795 -10.647 1.00 92.62 94 ILE A CA 1
ATOM 743 C C . ILE A 1 94 ? 17.580 17.079 -11.951 1.00 92.62 94 ILE A C 1
ATOM 745 O O . ILE A 1 94 ? 17.517 17.683 -13.018 1.00 92.62 94 ILE A O 1
ATOM 749 N N . ASP A 1 95 ? 17.947 15.799 -11.866 1.00 93.44 95 ASP A N 1
ATOM 750 C CA . ASP A 1 95 ? 18.366 14.989 -13.017 1.00 93.44 95 ASP A CA 1
ATOM 751 C C . ASP A 1 95 ? 17.852 13.540 -12.891 1.00 93.44 95 ASP A C 1
ATOM 753 O O . ASP A 1 95 ? 18.625 12.602 -12.665 1.00 93.44 95 ASP A O 1
ATOM 757 N N . PRO A 1 96 ? 16.523 13.338 -12.984 1.00 94.44 96 PRO A N 1
ATOM 758 C CA . PRO A 1 96 ? 15.912 12.032 -12.757 1.00 94.44 96 PRO A CA 1
ATOM 759 C C . PRO A 1 96 ? 16.323 11.016 -13.825 1.00 94.44 96 PRO A C 1
ATOM 761 O O . PRO A 1 96 ? 16.472 9.838 -13.525 1.00 94.44 96 PRO A O 1
ATOM 764 N N . GLU A 1 97 ? 16.530 11.449 -15.071 1.00 96.00 97 GLU A N 1
ATOM 765 C CA . GLU A 1 97 ? 16.848 10.551 -16.186 1.00 96.00 97 GLU A CA 1
ATOM 766 C C . GLU A 1 97 ? 18.191 9.859 -15.979 1.00 96.00 97 GLU A C 1
ATOM 768 O O . GLU A 1 97 ? 18.278 8.638 -16.123 1.00 96.00 97 GLU A O 1
ATOM 773 N N . ARG A 1 98 ? 19.217 10.617 -15.574 1.00 95.25 98 ARG A N 1
ATOM 774 C CA . ARG A 1 98 ? 20.530 10.053 -15.261 1.00 95.25 98 ARG A CA 1
ATOM 775 C C . ARG A 1 98 ? 20.461 9.070 -14.097 1.00 95.25 98 ARG A C 1
ATOM 777 O O . ARG A 1 98 ? 20.964 7.961 -14.219 1.00 95.25 98 ARG A O 1
ATOM 784 N N . TRP A 1 99 ? 19.790 9.442 -13.007 1.00 94.50 99 TRP A N 1
ATOM 785 C CA . TRP A 1 99 ? 19.653 8.574 -11.832 1.00 94.50 99 TRP A CA 1
ATOM 786 C C . TRP A 1 99 ? 18.941 7.261 -12.165 1.00 94.50 99 TRP A C 1
ATOM 788 O O . TRP A 1 99 ? 19.343 6.195 -11.704 1.00 94.50 99 TRP A O 1
ATOM 798 N N . ILE A 1 100 ? 17.883 7.327 -12.977 1.00 95.69 100 ILE A N 1
ATOM 799 C CA . ILE A 1 100 ? 17.169 6.131 -13.431 1.00 95.69 100 ILE A CA 1
ATOM 800 C C . ILE A 1 100 ? 18.076 5.283 -14.323 1.00 95.69 100 ILE A C 1
ATOM 802 O O . ILE A 1 100 ? 18.064 4.061 -14.199 1.00 95.69 100 ILE A O 1
ATOM 806 N N . MET A 1 101 ? 18.870 5.906 -15.197 1.00 95.50 101 MET A N 1
ATOM 807 C CA . MET A 1 101 ? 19.805 5.181 -16.056 1.00 95.50 101 MET A CA 1
ATOM 808 C C . MET A 1 101 ? 20.881 4.447 -15.249 1.00 95.50 101 MET A C 1
ATOM 810 O O . MET A 1 101 ? 21.150 3.285 -15.538 1.00 95.50 101 MET A O 1
ATOM 814 N N . ASP A 1 102 ? 21.429 5.073 -14.205 1.00 93.56 102 ASP A N 1
ATOM 815 C CA . ASP A 1 102 ? 22.411 4.434 -13.319 1.00 93.56 102 ASP A CA 1
ATOM 816 C C . ASP A 1 102 ? 21.830 3.155 -12.679 1.00 93.56 102 ASP A C 1
ATOM 818 O O . ASP A 1 102 ? 22.498 2.125 -12.605 1.00 93.56 102 ASP A O 1
ATOM 822 N N . ILE A 1 103 ? 20.547 3.175 -12.293 1.00 94.31 103 ILE A N 1
ATOM 823 C CA . ILE A 1 103 ? 19.845 1.982 -11.794 1.00 94.31 103 ILE A CA 1
ATOM 824 C C . ILE A 1 103 ? 19.671 0.942 -12.909 1.00 94.31 103 ILE A C 1
ATOM 826 O O . ILE A 1 103 ? 19.952 -0.236 -12.694 1.00 94.31 103 ILE A O 1
ATOM 830 N N . VAL A 1 104 ? 19.207 1.361 -14.091 1.00 94.94 104 VAL A N 1
ATOM 831 C CA . VAL A 1 104 ? 18.963 0.478 -15.247 1.00 94.94 104 VAL A CA 1
ATOM 832 C C . VAL A 1 104 ? 20.219 -0.301 -15.626 1.00 94.94 104 VAL A C 1
ATOM 834 O O . VAL A 1 104 ? 20.134 -1.520 -15.771 1.00 94.94 104 VAL A O 1
ATOM 837 N N . VAL A 1 105 ? 21.377 0.361 -15.701 1.00 94.81 105 VAL A N 1
ATOM 838 C CA . VAL A 1 105 ? 22.661 -0.279 -16.037 1.00 94.81 105 VAL A CA 1
ATOM 839 C C . VAL A 1 105 ? 22.944 -1.463 -15.110 1.00 94.81 105 VAL A C 1
ATOM 841 O O . VAL A 1 105 ? 23.275 -2.548 -15.583 1.00 94.81 105 VAL A O 1
ATOM 844 N N . HIS A 1 106 ? 22.718 -1.316 -13.803 1.00 94.62 106 HIS A N 1
ATOM 845 C CA . HIS A 1 106 ? 22.948 -2.406 -12.852 1.00 94.62 106 HIS A CA 1
ATOM 846 C C . HIS A 1 106 ? 21.998 -3.599 -13.029 1.00 94.62 106 HIS A C 1
ATOM 848 O O . HIS A 1 106 ? 22.376 -4.740 -12.744 1.00 94.62 106 HIS A O 1
ATOM 854 N N . TYR A 1 107 ? 20.770 -3.376 -13.494 1.00 95.56 107 TYR A N 1
ATOM 855 C CA . TYR A 1 107 ? 19.869 -4.473 -13.852 1.00 95.56 107 TYR A CA 1
ATOM 856 C C . TYR A 1 107 ? 20.259 -5.127 -15.188 1.00 95.56 107 TYR A C 1
ATOM 858 O O . TYR A 1 107 ? 20.166 -6.351 -15.317 1.00 95.56 107 TYR A O 1
ATOM 866 N N . GLU A 1 108 ? 20.721 -4.344 -16.167 1.00 94.88 108 GLU A N 1
ATOM 867 C CA . GLU A 1 108 ? 21.177 -4.853 -17.468 1.00 94.88 108 GLU A CA 1
ATOM 868 C C . GLU A 1 108 ? 22.431 -5.724 -17.340 1.00 94.88 108 GLU A C 1
ATOM 870 O O . GLU A 1 108 ? 22.483 -6.807 -17.927 1.00 94.88 108 GLU A O 1
ATOM 875 N N . GLU A 1 109 ? 23.381 -5.338 -16.482 1.00 95.00 109 GLU A N 1
ATOM 876 C CA . GLU A 1 109 ? 24.548 -6.157 -16.104 1.00 95.00 109 GLU A CA 1
ATOM 877 C C . GLU A 1 109 ? 24.152 -7.549 -15.576 1.00 95.00 109 GLU A C 1
ATOM 879 O O . GLU A 1 109 ? 24.916 -8.507 -15.695 1.00 95.00 109 GLU A O 1
ATOM 884 N N . ARG A 1 110 ? 22.937 -7.680 -15.028 1.00 93.94 110 ARG A N 1
ATOM 885 C CA . ARG A 1 110 ? 22.381 -8.925 -14.470 1.00 93.94 110 ARG A CA 1
ATOM 886 C C . ARG A 1 110 ? 21.454 -9.659 -15.440 1.00 93.94 110 ARG A C 1
ATOM 888 O O . ARG A 1 110 ? 20.879 -10.686 -15.074 1.00 93.94 110 ARG A O 1
ATOM 895 N N . GLY A 1 111 ? 21.335 -9.192 -16.683 1.00 92.00 111 GLY A N 1
ATOM 896 C CA . GLY A 1 111 ? 20.635 -9.883 -17.769 1.00 92.00 111 GLY A CA 1
ATOM 897 C C . GLY A 1 111 ? 19.148 -9.553 -17.921 1.00 92.00 111 GLY A C 1
ATOM 898 O O . GLY A 1 111 ? 18.446 -10.291 -18.614 1.00 92.00 111 GLY A O 1
ATOM 899 N N . VAL A 1 112 ? 18.655 -8.480 -17.293 1.00 94.38 112 VAL A N 1
ATOM 900 C CA . VAL A 1 112 ? 17.320 -7.918 -17.577 1.00 94.38 112 VAL A CA 1
ATOM 901 C C . VAL A 1 112 ? 17.425 -6.946 -18.746 1.00 94.38 112 VAL A C 1
ATOM 903 O O . VAL A 1 112 ? 18.392 -6.202 -18.846 1.00 94.38 112 VAL A O 1
ATOM 906 N N . CYS A 1 113 ? 16.428 -6.918 -19.628 1.00 89.88 113 CYS A N 1
ATOM 907 C CA . CYS A 1 113 ? 16.414 -5.992 -20.758 1.00 89.88 113 CYS A CA 1
ATOM 908 C C . CYS A 1 113 ? 15.427 -4.848 -20.519 1.00 89.88 113 CYS A C 1
ATOM 910 O O . CYS A 1 113 ? 14.240 -5.090 -20.293 1.00 89.88 113 CYS A O 1
ATOM 912 N N . PHE A 1 114 ? 15.885 -3.603 -20.658 1.00 90.56 114 PHE A N 1
ATOM 913 C CA . PHE A 1 114 ? 15.001 -2.439 -20.674 1.00 90.56 114 PHE A CA 1
ATOM 914 C C . PHE A 1 114 ? 14.704 -2.000 -22.105 1.00 90.56 114 PHE A C 1
ATOM 916 O O . PHE A 1 114 ? 15.486 -2.174 -23.039 1.00 90.56 114 PHE A O 1
ATOM 923 N N . ARG A 1 115 ? 13.524 -1.410 -22.297 1.00 88.69 115 ARG A N 1
ATOM 924 C CA . ARG A 1 115 ? 13.170 -0.798 -23.580 1.00 88.69 115 ARG A CA 1
ATOM 925 C C . ARG A 1 115 ? 13.983 0.479 -23.803 1.00 88.69 115 ARG A C 1
ATOM 927 O O . ARG A 1 115 ? 14.286 1.209 -22.862 1.00 88.69 115 ARG A O 1
ATOM 934 N N . GLY A 1 116 ? 14.244 0.807 -25.068 1.00 89.06 116 GLY A N 1
ATOM 935 C CA . GLY A 1 116 ? 14.838 2.096 -25.425 1.00 89.06 116 GLY A CA 1
ATOM 936 C C . GLY A 1 116 ? 14.038 3.269 -24.842 1.00 89.06 116 GLY A C 1
ATOM 937 O O . GLY A 1 116 ? 12.806 3.226 -24.809 1.00 89.06 116 GLY A O 1
ATOM 938 N N . SER A 1 117 ? 14.752 4.298 -24.377 1.00 92.12 117 SER A N 1
ATOM 939 C CA . SER A 1 117 ? 14.195 5.500 -23.730 1.00 92.12 117 SER A CA 1
ATOM 940 C C . SER A 1 117 ? 13.463 5.260 -22.402 1.00 92.12 117 SER A C 1
ATOM 942 O O . SER A 1 117 ? 12.758 6.156 -21.945 1.00 92.12 117 SER A O 1
ATOM 944 N N . TYR A 1 118 ? 13.639 4.102 -21.751 1.00 92.06 118 TYR A N 1
ATOM 945 C CA . TYR A 1 118 ? 12.971 3.786 -20.481 1.00 92.06 118 TYR A CA 1
ATOM 946 C C . TYR A 1 118 ? 13.142 4.883 -19.417 1.00 92.06 118 TYR A C 1
ATOM 948 O O . TYR A 1 118 ? 12.148 5.343 -18.861 1.00 92.06 118 TYR A O 1
ATOM 956 N N . ALA A 1 119 ? 14.375 5.348 -19.183 1.00 94.50 119 ALA A N 1
ATOM 957 C CA . ALA A 1 119 ? 14.656 6.382 -18.185 1.00 94.50 119 ALA A CA 1
ATOM 958 C C . ALA A 1 119 ? 13.951 7.716 -18.489 1.00 94.50 119 ALA A C 1
ATOM 960 O O . ALA A 1 119 ? 13.297 8.282 -17.615 1.00 94.50 119 ALA A O 1
ATOM 961 N N . ALA A 1 120 ? 14.021 8.175 -19.742 1.00 95.06 120 ALA A N 1
ATOM 962 C CA . ALA A 1 120 ? 13.376 9.408 -20.193 1.00 95.06 120 ALA A CA 1
ATOM 963 C C . ALA A 1 120 ? 11.845 9.333 -20.083 1.00 95.06 120 ALA A C 1
ATOM 965 O O . ALA A 1 120 ? 11.197 10.256 -19.583 1.00 95.06 120 ALA A O 1
ATOM 966 N N . ASP A 1 121 ? 11.253 8.212 -20.498 1.00 92.56 121 ASP A N 1
ATOM 967 C CA . ASP A 1 121 ? 9.810 8.004 -20.398 1.00 92.56 121 ASP A CA 1
ATOM 968 C C . ASP A 1 121 ? 9.349 7.958 -18.940 1.00 92.56 121 ASP A C 1
ATOM 970 O O . ASP A 1 121 ? 8.317 8.538 -18.599 1.00 92.56 121 ASP A O 1
ATOM 974 N N . LEU A 1 122 ? 10.120 7.307 -18.068 1.00 91.88 122 LEU A N 1
ATOM 975 C CA . LEU A 1 122 ? 9.786 7.204 -16.656 1.00 91.88 122 LEU A CA 1
ATOM 976 C C . LEU A 1 122 ? 9.900 8.556 -15.942 1.00 91.88 122 LEU A C 1
ATOM 978 O O . LEU A 1 122 ? 8.987 8.939 -15.212 1.00 91.88 122 LEU A O 1
ATOM 982 N N . ALA A 1 123 ? 10.951 9.329 -16.226 1.00 94.31 123 ALA A N 1
ATOM 983 C CA . ALA A 1 123 ? 11.080 10.703 -15.745 1.00 94.31 123 ALA A CA 1
ATOM 984 C C . ALA A 1 123 ? 9.919 11.588 -16.228 1.00 94.31 123 ALA A C 1
ATOM 986 O O . ALA A 1 123 ? 9.376 12.386 -15.458 1.00 94.31 123 ALA A O 1
ATOM 987 N N . LYS A 1 124 ? 9.487 11.422 -17.485 1.00 93.12 124 LYS A N 1
ATOM 988 C CA . LYS A 1 124 ? 8.318 12.122 -18.027 1.00 93.12 124 LYS A CA 1
ATOM 989 C C . LYS A 1 124 ? 7.028 11.733 -17.301 1.00 93.12 124 LYS A C 1
ATOM 991 O O . LYS A 1 124 ? 6.220 12.619 -17.031 1.00 93.12 124 LYS A O 1
ATOM 996 N N . ILE A 1 125 ? 6.832 10.454 -16.973 1.00 90.25 125 ILE A N 1
ATOM 997 C CA . ILE A 1 125 ? 5.667 9.984 -16.204 1.00 90.25 125 ILE A CA 1
ATOM 998 C C . ILE A 1 125 ? 5.670 10.590 -14.799 1.00 90.25 125 ILE A C 1
ATOM 1000 O O . ILE A 1 125 ? 4.649 11.141 -14.390 1.00 90.25 125 ILE A O 1
ATOM 1004 N N . LEU A 1 126 ? 6.801 10.537 -14.090 1.00 91.19 126 LEU A N 1
ATOM 1005 C CA . LEU A 1 126 ? 6.939 11.097 -12.741 1.00 91.19 126 LEU A CA 1
ATOM 1006 C C . LEU A 1 126 ? 6.646 12.601 -12.726 1.00 91.19 126 LEU A C 1
ATOM 1008 O O . LEU A 1 126 ? 5.855 13.074 -11.912 1.00 91.19 126 LEU A O 1
ATOM 1012 N N . ARG A 1 127 ? 7.207 13.342 -13.689 1.00 90.88 127 ARG A N 1
ATOM 1013 C CA . ARG A 1 127 ? 6.983 14.785 -13.829 1.00 90.88 127 ARG A CA 1
ATOM 1014 C C . ARG A 1 127 ? 5.542 15.114 -14.218 1.00 90.88 127 ARG A C 1
ATOM 1016 O O . ARG A 1 127 ? 4.930 15.983 -13.612 1.00 90.88 127 ARG A O 1
ATOM 1023 N N . GLY A 1 128 ? 4.994 14.414 -15.211 1.00 88.75 128 GLY A N 1
ATOM 1024 C CA . GLY A 1 128 ? 3.650 14.668 -15.733 1.00 88.75 128 GLY A CA 1
ATOM 1025 C C . GLY A 1 128 ? 2.521 14.286 -14.774 1.00 88.75 128 GLY A C 1
ATOM 1026 O O . GLY A 1 128 ? 1.425 14.819 -14.900 1.00 88.75 128 GLY A O 1
ATOM 1027 N N . ASN A 1 129 ? 2.785 13.392 -13.815 1.00 86.62 129 ASN A N 1
ATOM 1028 C CA . ASN A 1 129 ? 1.803 12.935 -12.828 1.00 86.62 129 ASN A CA 1
ATOM 1029 C C . ASN A 1 129 ? 2.130 13.382 -11.396 1.00 86.62 129 ASN A C 1
ATOM 1031 O O . ASN A 1 129 ? 1.486 12.902 -10.465 1.00 86.62 129 ASN A O 1
ATOM 1035 N N . ALA A 1 130 ? 3.096 14.286 -11.199 1.00 85.19 130 ALA A N 1
ATOM 1036 C CA . ALA A 1 130 ? 3.590 14.683 -9.878 1.00 85.19 130 ALA A CA 1
ATOM 1037 C C . ALA A 1 130 ? 2.457 15.047 -8.900 1.00 85.19 130 ALA A C 1
ATOM 1039 O O . ALA A 1 130 ? 2.442 14.566 -7.768 1.00 85.19 130 ALA A O 1
ATOM 1040 N N . ASP A 1 131 ? 1.467 15.808 -9.368 1.00 81.06 131 ASP A N 1
ATOM 1041 C CA . ASP A 1 131 ? 0.290 16.213 -8.594 1.00 81.06 131 ASP A CA 1
ATOM 1042 C C . ASP A 1 131 ? -0.573 15.029 -8.146 1.00 81.06 131 ASP A C 1
ATOM 1044 O O . ASP A 1 131 ? -0.994 14.939 -6.990 1.00 81.06 131 ASP A O 1
ATOM 1048 N N . ALA A 1 132 ? -0.843 14.095 -9.061 1.00 82.44 132 ALA A N 1
ATOM 1049 C CA . ALA A 1 132 ? -1.634 12.910 -8.760 1.00 82.44 132 ALA A CA 1
ATOM 1050 C C . ALA A 1 132 ? -0.890 11.981 -7.794 1.00 82.44 132 ALA A C 1
ATOM 1052 O O . ALA A 1 132 ? -1.488 11.499 -6.831 1.00 82.44 132 ALA A O 1
ATOM 1053 N N . LEU A 1 133 ? 0.412 11.779 -8.019 1.00 85.31 133 LEU A N 1
ATOM 1054 C CA . LEU A 1 133 ? 1.278 10.976 -7.160 1.00 85.31 133 LEU A CA 1
ATOM 1055 C C . LEU A 1 133 ? 1.344 11.565 -5.745 1.00 85.31 133 LEU A C 1
ATOM 1057 O O . LEU A 1 133 ? 1.126 10.839 -4.777 1.00 85.31 133 LEU A O 1
ATOM 1061 N N . ARG A 1 134 ? 1.542 12.884 -5.618 1.00 84.88 134 ARG A N 1
ATOM 1062 C CA . ARG A 1 134 ? 1.578 13.576 -4.322 1.00 84.88 134 ARG A CA 1
ATOM 1063 C C . ARG A 1 134 ? 0.238 13.486 -3.593 1.00 84.88 134 ARG A C 1
ATOM 1065 O O . ARG A 1 134 ? 0.223 13.100 -2.431 1.00 84.88 134 ARG A O 1
ATOM 1072 N N . TYR A 1 135 ? -0.885 13.741 -4.272 1.00 86.25 135 TYR A N 1
ATOM 1073 C CA . TYR A 1 135 ? -2.219 13.585 -3.674 1.00 86.25 135 TYR A CA 1
ATOM 1074 C C . TYR A 1 135 ? -2.451 12.175 -3.122 1.00 86.25 135 TYR A C 1
ATOM 1076 O O . TYR A 1 135 ? -2.921 12.013 -1.995 1.00 86.25 135 TYR A O 1
ATOM 1084 N N . ASN A 1 136 ? -2.132 11.158 -3.926 1.00 84.81 136 ASN A N 1
ATOM 1085 C CA . ASN A 1 136 ? -2.309 9.760 -3.550 1.00 84.81 136 ASN A CA 1
ATOM 1086 C C . ASN A 1 136 ? -1.468 9.399 -2.324 1.00 84.81 136 ASN A C 1
ATOM 1088 O O . ASN A 1 136 ? -1.939 8.671 -1.458 1.00 84.81 136 ASN A O 1
ATOM 1092 N N . TRP A 1 137 ? -0.263 9.954 -2.217 1.00 86.88 137 TRP A N 1
ATOM 1093 C CA . TRP A 1 137 ? 0.614 9.720 -1.076 1.00 86.88 137 TRP A CA 1
ATOM 1094 C C . TRP A 1 137 ? 0.172 10.444 0.191 1.00 86.88 137 TRP A C 1
ATOM 1096 O O . TRP A 1 137 ? 0.138 9.856 1.268 1.00 86.88 137 TRP A O 1
ATOM 1106 N N . THR A 1 138 ? -0.228 11.707 0.062 1.00 89.56 138 THR A N 1
ATOM 1107 C CA . THR A 1 138 ? -0.750 12.502 1.177 1.00 89.56 138 THR A CA 1
ATOM 1108 C C . THR A 1 138 ? -1.982 11.847 1.797 1.00 89.56 138 THR A C 1
ATOM 1110 O O . THR A 1 138 ? -2.132 11.818 3.017 1.00 89.56 138 THR A O 1
ATOM 1113 N N . LEU A 1 139 ? -2.847 11.265 0.964 1.00 91.75 139 LEU A N 1
ATOM 1114 C CA . LEU A 1 139 ? -3.983 10.481 1.431 1.00 91.75 139 LEU A CA 1
ATOM 1115 C C . LEU A 1 139 ? -3.535 9.346 2.368 1.00 91.75 139 LEU A C 1
ATOM 1117 O O . LEU A 1 139 ? -4.169 9.130 3.402 1.00 91.75 139 LEU A O 1
ATOM 1121 N N . LEU A 1 140 ? -2.448 8.639 2.032 1.00 94.12 140 LEU A N 1
ATOM 1122 C CA . LEU A 1 140 ? -1.934 7.540 2.851 1.00 94.12 140 LEU A CA 1
ATOM 1123 C C . LEU A 1 140 ? -1.475 8.023 4.227 1.00 94.12 140 LEU A C 1
ATOM 1125 O O . LEU A 1 140 ? -1.804 7.354 5.203 1.00 94.12 140 LEU A O 1
ATOM 1129 N N . PHE A 1 141 ? -0.835 9.196 4.335 1.00 95.50 141 PHE A N 1
ATOM 1130 C CA . PHE A 1 141 ? -0.432 9.749 5.637 1.00 95.50 141 PHE A CA 1
ATOM 1131 C C . PHE A 1 141 ? -1.614 9.857 6.598 1.00 95.50 141 PHE A C 1
ATOM 1133 O O . PHE A 1 141 ? -1.542 9.377 7.731 1.00 95.50 141 PHE A O 1
ATOM 1140 N N . TYR A 1 142 ? -2.728 10.429 6.141 1.00 97.44 142 TYR A N 1
ATOM 1141 C CA . TYR A 1 142 ? -3.893 10.617 7.000 1.00 97.44 142 TYR A CA 1
ATOM 1142 C C . TYR A 1 142 ? -4.582 9.298 7.349 1.00 97.44 142 TYR A C 1
ATOM 1144 O O . TYR A 1 142 ? -4.977 9.104 8.497 1.00 97.44 142 TYR A O 1
ATOM 1152 N N . TYR A 1 143 ? -4.675 8.353 6.411 1.00 97.50 143 TYR A N 1
ATOM 1153 C CA . TYR A 1 143 ? -5.223 7.031 6.725 1.00 97.50 143 TYR A CA 1
ATOM 1154 C C . TYR A 1 143 ? -4.324 6.225 7.669 1.00 97.50 143 TYR A C 1
ATOM 1156 O O . TYR A 1 143 ? -4.846 5.556 8.559 1.00 97.50 143 TYR A O 1
ATOM 1164 N N . VAL A 1 144 ? -2.998 6.305 7.530 1.00 97.94 144 VAL A N 1
ATOM 1165 C CA . VAL A 1 144 ? -2.048 5.694 8.471 1.00 97.94 144 VAL A CA 1
ATOM 1166 C C . VAL A 1 144 ? -2.229 6.282 9.868 1.00 97.94 144 VAL A C 1
ATOM 1168 O O . VAL A 1 144 ? -2.346 5.516 10.824 1.00 97.94 144 VAL A O 1
ATOM 1171 N N . ALA A 1 145 ? -2.316 7.611 9.988 1.00 98.31 145 ALA A N 1
ATOM 1172 C CA . ALA A 1 145 ? -2.566 8.279 11.265 1.00 98.31 145 ALA A CA 1
ATOM 1173 C C . ALA A 1 145 ? -3.878 7.793 11.900 1.00 98.31 145 ALA A C 1
ATOM 1175 O O . ALA A 1 145 ? -3.882 7.360 13.051 1.00 98.31 145 ALA A O 1
ATOM 1176 N N . ILE A 1 146 ? -4.971 7.776 11.128 1.00 98.62 146 ILE A N 1
ATOM 1177 C CA . ILE A 1 146 ? -6.279 7.295 11.589 1.00 98.62 146 ILE A CA 1
ATOM 1178 C C . ILE A 1 146 ? -6.179 5.849 12.083 1.00 98.62 146 ILE A C 1
ATOM 1180 O O . ILE A 1 146 ? -6.544 5.574 13.224 1.00 98.62 146 ILE A O 1
ATOM 1184 N N . ILE A 1 147 ? -5.653 4.924 11.273 1.00 98.56 147 ILE A N 1
ATOM 1185 C CA . ILE A 1 147 ? -5.554 3.504 11.651 1.00 98.56 147 ILE A CA 1
ATOM 1186 C C . ILE A 1 147 ? -4.702 3.341 12.913 1.00 98.56 147 ILE A C 1
ATOM 1188 O O . ILE A 1 147 ? -5.106 2.623 13.828 1.00 98.56 147 ILE A O 1
ATOM 1192 N N . LYS A 1 148 ? -3.571 4.049 13.007 1.00 98.25 148 LYS A N 1
ATOM 1193 C CA . LYS A 1 148 ? -2.704 4.022 14.189 1.00 98.25 148 LYS A CA 1
ATOM 1194 C C . LYS A 1 148 ? -3.441 4.488 15.447 1.00 98.25 148 LYS A C 1
ATOM 1196 O O . LYS A 1 148 ? -3.439 3.761 16.440 1.00 98.25 148 LYS A O 1
ATOM 1201 N N . LYS A 1 149 ? -4.133 5.633 15.412 1.00 98.25 149 LYS A N 1
ATOM 1202 C CA . LYS A 1 149 ? -4.899 6.124 16.575 1.00 98.25 149 LYS A CA 1
ATOM 1203 C C . LYS A 1 149 ? -6.057 5.194 16.943 1.00 98.25 149 LYS A C 1
ATOM 1205 O O . LYS A 1 149 ? -6.339 5.003 18.123 1.00 98.25 149 LYS A O 1
ATOM 1210 N N . LEU A 1 150 ? -6.710 4.567 15.964 1.00 98.56 150 LEU A N 1
ATOM 1211 C CA . LEU A 1 150 ? -7.749 3.567 16.230 1.00 98.56 150 LEU A CA 1
ATOM 1212 C C . LEU A 1 150 ? -7.179 2.304 16.891 1.00 98.56 150 LEU A C 1
ATOM 1214 O O . LEU A 1 150 ? -7.792 1.776 17.816 1.00 98.56 150 LEU A O 1
ATOM 1218 N N . LEU A 1 151 ? -5.989 1.857 16.482 1.00 98.25 151 LEU A N 1
ATOM 1219 C CA . LEU A 1 151 ? -5.288 0.726 17.096 1.00 98.25 151 LEU A CA 1
ATOM 1220 C C . LEU A 1 151 ? -4.816 1.001 18.530 1.00 98.25 151 LEU A C 1
ATOM 1222 O O . LEU A 1 151 ? -4.609 0.052 19.285 1.00 98.25 151 LEU A O 1
ATOM 1226 N N . GLU A 1 152 ? -4.657 2.258 18.934 1.00 96.44 152 GLU A N 1
ATOM 1227 C CA . GLU A 1 152 ? -4.303 2.631 20.312 1.00 96.44 152 GLU A CA 1
ATOM 1228 C C . GLU A 1 152 ? -5.498 2.591 21.270 1.00 96.44 152 GLU A C 1
ATOM 1230 O O . GLU A 1 152 ? -5.318 2.509 22.489 1.00 96.44 152 GLU A O 1
ATOM 1235 N N . ARG A 1 153 ? -6.727 2.583 20.743 1.00 96.62 153 ARG A N 1
ATOM 1236 C CA . ARG A 1 153 ? -7.929 2.472 21.570 1.00 96.62 153 ARG A CA 1
ATOM 1237 C C . ARG A 1 153 ? -8.001 1.101 22.235 1.00 96.62 153 ARG A C 1
ATOM 1239 O O . ARG A 1 153 ? -7.725 0.066 21.628 1.00 96.62 153 ARG A O 1
ATOM 1246 N N . ARG A 1 154 ? -8.423 1.100 23.502 1.00 95.12 154 ARG A N 1
ATOM 1247 C CA . ARG A 1 154 ? -8.645 -0.134 24.273 1.00 95.12 154 ARG A CA 1
ATOM 1248 C C . ARG A 1 154 ? -9.868 -0.895 23.773 1.00 95.12 154 ARG A C 1
ATOM 1250 O O . ARG A 1 154 ? -9.815 -2.112 23.651 1.00 95.12 154 ARG A O 1
ATOM 1257 N N . ASN A 1 155 ? -10.952 -0.177 23.481 1.00 97.88 155 ASN A N 1
ATOM 1258 C CA . ASN A 1 155 ? -12.185 -0.765 22.980 1.00 97.88 155 ASN A CA 1
ATOM 1259 C C . ASN A 1 155 ? -12.147 -0.856 21.446 1.00 97.88 155 ASN A C 1
ATOM 1261 O O . ASN A 1 155 ? -12.234 0.152 20.743 1.00 97.88 155 ASN A O 1
ATOM 1265 N N . VAL A 1 156 ? -12.012 -2.082 20.936 1.00 97.88 156 VAL A N 1
ATOM 1266 C CA . VAL A 1 156 ? -11.933 -2.361 19.495 1.00 97.88 156 VAL A CA 1
ATOM 1267 C C . VAL A 1 156 ? -13.253 -2.068 18.783 1.00 97.88 15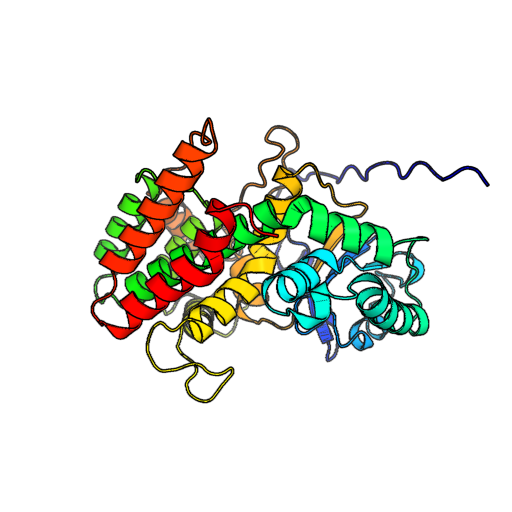6 VAL A C 1
ATOM 1269 O O . VAL A 1 156 ? -13.246 -1.601 17.646 1.00 97.88 156 VAL A O 1
ATOM 1272 N N . GLU A 1 157 ? -14.387 -2.281 19.448 1.00 98.12 157 GLU A N 1
ATOM 1273 C CA . GLU A 1 157 ? -15.700 -2.031 18.858 1.00 98.12 157 GLU A CA 1
ATOM 1274 C C . GLU A 1 157 ? -15.943 -0.528 18.665 1.00 98.12 157 GLU A C 1
ATOM 1276 O O . GLU A 1 157 ? -16.371 -0.107 17.590 1.00 98.12 157 GLU A O 1
ATOM 1281 N N . GLU A 1 158 ? -15.569 0.299 19.647 1.00 98.31 158 GLU A N 1
ATOM 1282 C CA . GLU A 1 158 ? -15.568 1.763 19.501 1.00 98.31 158 GLU A CA 1
ATOM 1283 C C . GLU A 1 158 ? -14.628 2.218 18.378 1.00 98.31 158 GLU A C 1
ATOM 1285 O O . GLU A 1 158 ? -14.985 3.081 17.575 1.00 98.31 158 GLU A O 1
ATOM 1290 N N . ALA A 1 159 ? -13.434 1.626 18.287 1.00 98.50 159 ALA A N 1
ATOM 1291 C CA . ALA A 1 159 ? -12.497 1.926 17.210 1.00 98.50 159 ALA A CA 1
ATOM 1292 C C . ALA A 1 159 ? -13.075 1.570 15.829 1.00 98.50 159 ALA A C 1
ATOM 1294 O O . ALA A 1 159 ? -12.921 2.330 14.872 1.00 98.50 159 ALA A O 1
ATOM 1295 N N . MET A 1 160 ? -13.796 0.452 15.723 1.00 98.44 160 MET A N 1
ATOM 1296 C CA . MET A 1 160 ? -14.458 0.056 14.483 1.00 98.44 160 MET A CA 1
ATOM 1297 C C . MET A 1 160 ? -15.629 0.980 14.144 1.00 98.44 160 MET A C 1
ATOM 1299 O O . MET A 1 160 ? -15.802 1.349 12.984 1.00 98.44 160 MET A O 1
ATOM 1303 N N . GLN A 1 161 ? -16.408 1.418 15.135 1.00 98.31 161 GLN A N 1
ATOM 1304 C CA . GLN A 1 161 ? -17.462 2.415 14.926 1.00 98.31 161 GLN A CA 1
ATOM 1305 C C . GLN A 1 161 ? -16.896 3.740 14.399 1.00 98.31 161 GLN A C 1
ATOM 1307 O O . GLN A 1 161 ? -17.481 4.338 13.495 1.00 98.31 161 GLN A O 1
ATOM 1312 N N . GLU A 1 162 ? -15.738 4.179 14.895 1.00 98.31 162 GLU A N 1
ATOM 1313 C CA . GLU A 1 162 ? -15.032 5.335 14.334 1.00 98.31 162 GLU A CA 1
ATOM 1314 C C . GLU A 1 162 ? -14.566 5.102 12.895 1.00 98.31 162 GLU A C 1
ATOM 1316 O O . GLU A 1 162 ? -14.765 5.965 12.039 1.00 98.31 162 GLU A O 1
ATOM 1321 N N . LEU A 1 163 ? -14.020 3.926 12.575 1.00 98.00 163 LEU A N 1
ATOM 1322 C CA . LEU A 1 163 ? -13.657 3.601 11.193 1.00 98.00 163 LEU A CA 1
ATOM 1323 C C . LEU A 1 163 ? -14.882 3.636 10.261 1.00 98.00 163 LEU A C 1
ATOM 1325 O O . LEU A 1 163 ? -14.804 4.135 9.135 1.00 98.00 163 LEU A O 1
ATOM 1329 N N . VAL A 1 164 ? -16.042 3.176 10.742 1.00 97.25 164 VAL A N 1
ATOM 1330 C CA . VAL A 1 164 ? -17.317 3.275 10.017 1.00 97.25 164 VAL A CA 1
ATOM 1331 C C . VAL A 1 164 ? -17.719 4.737 9.799 1.00 97.25 164 VAL A C 1
ATOM 1333 O O . VAL A 1 164 ? -18.181 5.064 8.701 1.00 97.25 164 VAL A O 1
ATOM 1336 N N . LYS A 1 165 ? -17.509 5.635 10.772 1.00 96.38 165 LYS A N 1
ATOM 1337 C CA . LYS A 1 165 ? -17.747 7.082 10.592 1.00 96.38 165 LYS A CA 1
ATOM 1338 C C . LYS A 1 165 ? -16.860 7.656 9.488 1.00 96.38 165 LYS A C 1
ATOM 1340 O O . LYS A 1 165 ? -17.388 8.281 8.569 1.00 96.38 165 LYS A O 1
ATOM 1345 N N . VAL A 1 166 ? -15.559 7.352 9.487 1.00 95.31 166 VAL A N 1
ATOM 1346 C CA . VAL A 1 166 ? -14.640 7.741 8.393 1.00 95.31 166 VAL A CA 1
ATOM 1347 C C . VAL A 1 166 ? -15.126 7.191 7.048 1.00 95.31 166 VAL A C 1
ATOM 1349 O O . VAL A 1 166 ? -15.146 7.909 6.044 1.00 95.31 166 VAL A O 1
ATOM 1352 N N . SER A 1 167 ? -15.604 5.940 7.018 1.00 94.31 167 SER A N 1
ATOM 1353 C CA . SER A 1 167 ? -16.142 5.294 5.809 1.00 94.31 167 SER A CA 1
ATOM 1354 C C . SER A 1 167 ? -17.395 5.980 5.231 1.00 94.31 167 SER A C 1
ATOM 1356 O O . SER A 1 167 ? -17.759 5.737 4.082 1.00 94.31 167 SER A O 1
ATOM 1358 N N . LYS A 1 168 ? -18.056 6.847 6.006 1.00 92.88 168 LYS A N 1
ATOM 1359 C CA . LYS A 1 168 ? -19.268 7.589 5.617 1.00 92.88 168 LYS A CA 1
ATOM 1360 C C . LYS A 1 168 ? -19.047 9.103 5.536 1.00 92.88 168 LYS A C 1
ATOM 1362 O O . LYS A 1 168 ? -19.913 9.809 5.032 1.00 92.88 168 LYS A O 1
ATOM 1367 N N . ALA A 1 169 ? -17.902 9.596 6.004 1.00 93.12 169 ALA A N 1
ATOM 1368 C CA . ALA A 1 169 ? -17.557 11.010 5.981 1.00 93.12 169 ALA A CA 1
ATOM 1369 C C . ALA A 1 169 ? -17.285 11.523 4.555 1.00 93.12 169 ALA A C 1
ATOM 1371 O O . ALA A 1 169 ? -16.929 10.752 3.653 1.00 93.12 169 ALA A O 1
ATOM 1372 N N . ASP A 1 170 ? -17.405 12.843 4.385 1.00 92.88 170 ASP A N 1
ATOM 1373 C CA . ASP A 1 170 ? -17.059 13.576 3.160 1.00 92.88 170 ASP A CA 1
ATOM 1374 C C . ASP A 1 170 ? -15.534 13.748 3.044 1.00 92.88 170 ASP A C 1
ATOM 1376 O O . ASP A 1 170 ? -14.988 14.842 3.165 1.00 92.88 170 ASP A O 1
ATOM 1380 N N . VAL A 1 171 ? -14.838 12.628 2.855 1.00 93.31 171 VAL A N 1
ATOM 1381 C CA . VAL A 1 171 ? -13.376 12.522 2.730 1.00 93.31 171 VAL A CA 1
ATOM 1382 C C . VAL A 1 171 ? -13.012 11.712 1.477 1.00 93.31 171 VAL A C 1
ATOM 1384 O O . VAL A 1 171 ? -13.868 11.006 0.933 1.00 93.31 171 VAL A O 1
ATOM 1387 N N . PRO A 1 172 ? -11.764 11.761 0.973 1.00 89.94 172 PRO A N 1
ATOM 1388 C CA . PRO A 1 172 ? -11.320 10.888 -0.097 1.00 89.94 172 PRO A CA 1
ATOM 1389 C C . PRO A 1 172 ? -11.423 9.439 0.364 1.00 89.94 172 PRO A C 1
ATOM 1391 O O . PRO A 1 172 ? -10.956 9.096 1.451 1.00 89.94 172 PRO A O 1
ATOM 1394 N N . ARG A 1 173 ? -12.028 8.576 -0.451 1.00 86.81 173 ARG A N 1
ATOM 1395 C CA . ARG A 1 173 ? -12.189 7.163 -0.114 1.00 86.81 173 ARG A CA 1
ATOM 1396 C C . ARG A 1 173 ? -10.983 6.374 -0.601 1.00 86.81 173 ARG A C 1
ATOM 1398 O O . ARG A 1 173 ? -10.753 6.286 -1.800 1.00 86.81 173 ARG A O 1
ATOM 1405 N N . ALA A 1 174 ? -10.279 5.731 0.325 1.00 87.69 174 ALA A N 1
ATOM 1406 C CA . ALA A 1 174 ? -9.324 4.678 0.002 1.00 87.69 174 ALA A CA 1
ATOM 1407 C C . ALA A 1 174 ? -9.818 3.350 0.573 1.00 87.69 174 ALA A C 1
ATOM 1409 O O . ALA A 1 174 ? -9.554 3.011 1.726 1.00 87.69 174 ALA A O 1
ATOM 1410 N N . GLY A 1 175 ? -10.565 2.600 -0.244 1.00 88.38 175 GLY A N 1
ATOM 1411 C CA . GLY A 1 175 ? -11.183 1.331 0.162 1.00 88.38 175 GLY A CA 1
ATOM 1412 C C . GLY A 1 175 ? -10.175 0.303 0.685 1.00 88.38 175 GLY A C 1
ATOM 1413 O O . GLY A 1 175 ? -10.460 -0.390 1.660 1.00 88.38 175 GLY A O 1
ATOM 1414 N N . MET A 1 176 ? -8.971 0.271 0.109 1.00 89.81 176 MET A N 1
ATOM 1415 C CA . MET A 1 176 ? -7.853 -0.547 0.589 1.00 89.81 176 MET A CA 1
ATOM 1416 C C . MET A 1 176 ? -7.425 -0.189 2.011 1.00 89.81 176 MET A C 1
ATOM 1418 O O . MET A 1 176 ? -7.268 -1.077 2.842 1.00 89.81 176 MET A O 1
ATOM 1422 N N . MET A 1 177 ? -7.278 1.105 2.306 1.00 94.12 177 MET A N 1
ATOM 1423 C CA . MET A 1 177 ? -6.875 1.580 3.631 1.00 94.12 177 MET A CA 1
ATOM 1424 C C . MET A 1 177 ? -7.964 1.329 4.669 1.00 94.12 177 MET A C 1
ATOM 1426 O O . MET A 1 177 ? -7.669 0.910 5.783 1.00 94.12 177 MET A O 1
ATOM 1430 N N . LEU A 1 178 ? -9.231 1.511 4.295 1.00 95.00 178 LEU A N 1
ATOM 1431 C CA . LEU A 1 178 ? -10.355 1.156 5.159 1.00 95.00 178 LEU A CA 1
ATOM 1432 C C . LEU A 1 178 ? -10.410 -0.354 5.426 1.00 95.00 178 LEU A C 1
ATOM 1434 O O . LEU A 1 178 ? -10.606 -0.758 6.568 1.00 95.00 178 LEU A O 1
ATOM 1438 N N . SER A 1 179 ? -10.184 -1.184 4.405 1.00 96.00 179 SER A N 1
ATOM 1439 C CA . SER A 1 179 ? -10.153 -2.645 4.562 1.00 96.00 179 SER A CA 1
ATOM 1440 C C . SER A 1 179 ? -8.968 -3.091 5.425 1.00 96.00 179 SER A C 1
ATOM 1442 O O . SER A 1 179 ? -9.138 -3.952 6.283 1.00 96.00 179 SER A O 1
ATOM 1444 N N . LEU A 1 180 ? -7.799 -2.454 5.280 1.00 97.38 180 LEU A N 1
ATOM 1445 C CA . LEU A 1 180 ? -6.639 -2.676 6.148 1.00 97.38 180 LEU A CA 1
ATOM 1446 C C . LEU A 1 180 ? -6.905 -2.233 7.592 1.00 97.38 180 LEU A C 1
ATOM 1448 O O . LEU A 1 180 ? -6.519 -2.936 8.523 1.00 97.38 180 LEU A O 1
ATOM 1452 N N . GLY A 1 181 ? -7.589 -1.105 7.793 1.00 98.06 181 GLY A N 1
ATOM 1453 C CA . GLY A 1 181 ? -8.033 -0.660 9.113 1.00 98.06 181 GLY A CA 1
ATOM 1454 C C . GLY A 1 181 ? -8.987 -1.665 9.759 1.00 98.06 181 GLY A C 1
ATOM 1455 O O . GLY A 1 181 ? -8.791 -2.044 10.911 1.00 98.06 181 GLY A O 1
ATOM 1456 N N 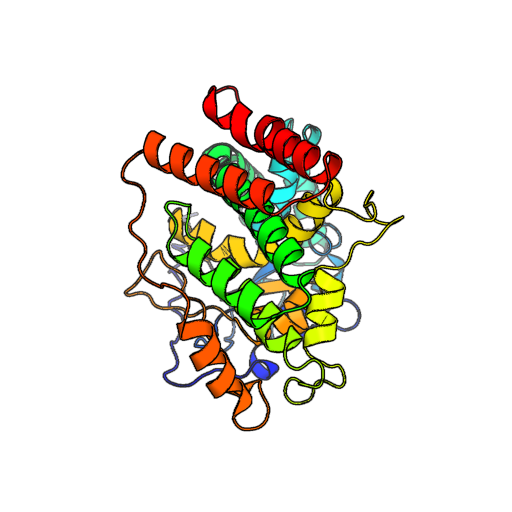. ALA A 1 182 ? -9.972 -2.160 9.002 1.00 98.50 182 ALA A N 1
ATOM 1457 C CA . ALA A 1 182 ? -10.918 -3.164 9.482 1.00 98.50 182 ALA A CA 1
ATOM 1458 C C . ALA A 1 182 ? -10.222 -4.488 9.818 1.00 98.50 182 ALA A C 1
ATOM 1460 O O . ALA A 1 182 ? -10.495 -5.039 10.881 1.00 98.50 182 ALA A O 1
ATOM 1461 N N . LEU A 1 183 ? -9.297 -4.959 8.972 1.00 98.56 183 LEU A N 1
ATOM 1462 C CA . LEU A 1 183 ? -8.488 -6.153 9.237 1.00 98.56 183 LEU A CA 1
ATOM 1463 C C . LEU A 1 183 ? -7.641 -5.977 10.500 1.00 98.56 183 LEU A C 1
ATOM 1465 O O . LEU A 1 183 ? -7.619 -6.846 11.363 1.00 98.56 183 LEU A O 1
ATOM 1469 N N . SER A 1 184 ? -6.979 -4.828 10.630 1.00 98.62 184 SER A N 1
ATOM 1470 C CA . SER A 1 184 ? -6.147 -4.506 11.790 1.00 98.62 184 SER A CA 1
ATOM 1471 C C . SER A 1 184 ? -6.951 -4.533 13.093 1.00 98.62 184 SER A C 1
ATOM 1473 O O . SER A 1 184 ? -6.483 -5.079 14.090 1.00 98.62 184 SER A O 1
ATOM 1475 N N . LEU A 1 185 ? -8.171 -3.987 13.085 1.00 98.75 185 LEU A N 1
ATOM 1476 C CA . LEU A 1 185 ? -9.069 -4.005 14.242 1.00 98.75 185 LEU A CA 1
ATOM 1477 C C . LEU A 1 185 ? -9.652 -5.398 14.508 1.00 98.75 185 LEU A C 1
ATOM 1479 O O . LEU A 1 185 ? -9.689 -5.815 15.659 1.00 98.75 185 LEU A O 1
ATOM 1483 N N . PHE A 1 186 ? -10.038 -6.137 13.468 1.00 98.50 186 PHE A N 1
ATOM 1484 C CA . PHE A 1 186 ? -10.510 -7.518 13.593 1.00 98.50 186 PHE A CA 1
ATOM 1485 C C . PHE A 1 186 ? -9.460 -8.402 14.280 1.00 98.50 186 PHE A C 1
ATOM 1487 O O . PHE A 1 186 ? -9.734 -9.032 15.296 1.00 98.50 186 PHE A O 1
ATOM 1494 N N . LEU A 1 187 ? -8.213 -8.343 13.807 1.00 98.38 187 LEU A N 1
ATOM 1495 C CA . LEU A 1 187 ? -7.094 -9.079 14.401 1.00 98.38 187 LEU A CA 1
ATOM 1496 C C . LEU A 1 187 ? -6.702 -8.559 15.792 1.00 98.38 187 LEU A C 1
ATOM 1498 O O . LEU A 1 187 ? -6.145 -9.299 16.594 1.00 98.38 187 LEU A O 1
ATOM 1502 N N . LYS A 1 188 ? -6.980 -7.288 16.107 1.00 98.44 188 LYS A N 1
ATOM 1503 C CA . LYS A 1 188 ? -6.788 -6.753 17.462 1.00 98.44 188 LYS A CA 1
ATOM 1504 C C . LYS A 1 188 ? -7.802 -7.331 18.450 1.00 98.44 188 LYS A C 1
ATOM 1506 O O . LYS A 1 188 ? -7.445 -7.497 19.617 1.00 98.44 188 LYS A O 1
ATOM 1511 N N . ALA A 1 189 ? -9.038 -7.581 18.003 1.00 97.69 189 ALA A N 1
ATOM 1512 C CA . ALA A 1 189 ? -10.096 -8.173 18.825 1.00 97.69 189 ALA A CA 1
ATOM 1513 C C . ALA A 1 189 ? -9.756 -9.612 19.228 1.00 97.69 189 ALA A C 1
ATOM 1515 O O . ALA A 1 189 ? -10.020 -9.993 20.366 1.00 97.69 189 ALA A O 1
ATOM 1516 N N . ASP A 1 190 ? -9.110 -10.362 18.333 1.00 95.94 190 ASP A N 1
ATOM 1517 C CA . ASP A 1 190 ? -8.568 -11.685 18.626 1.00 95.94 190 ASP A CA 1
ATOM 1518 C C . ASP A 1 190 ? -7.117 -11.822 18.141 1.00 95.94 190 ASP A C 1
ATOM 1520 O O . ASP A 1 190 ? -6.813 -12.200 17.008 1.00 95.94 190 ASP A O 1
ATOM 1524 N N . GLN A 1 191 ? -6.192 -11.535 19.058 1.00 96.12 191 GLN A N 1
ATOM 1525 C CA . GLN A 1 191 ? -4.752 -11.573 18.795 1.00 96.12 191 GLN A CA 1
ATOM 1526 C C . GLN A 1 191 ? -4.187 -13.000 18.741 1.00 96.12 191 GLN A C 1
ATOM 1528 O O . GLN A 1 191 ? -2.989 -13.166 18.485 1.00 96.12 191 GLN A O 1
ATOM 1533 N N . THR A 1 192 ? -5.018 -14.017 18.995 1.00 94.62 192 THR A N 1
ATOM 1534 C CA . THR A 1 192 ? -4.633 -15.433 18.925 1.00 94.62 192 THR A CA 1
ATOM 1535 C C . THR A 1 192 ? -4.848 -16.031 17.537 1.00 94.62 192 THR A C 1
ATOM 1537 O O . THR A 1 192 ? -4.325 -17.111 17.259 1.00 94.62 192 THR A O 1
ATOM 1540 N N . LEU A 1 193 ? -5.536 -15.316 16.640 1.00 95.31 193 LEU A N 1
ATOM 1541 C CA . LEU A 1 193 ? -5.771 -15.744 15.264 1.00 95.31 193 LEU A CA 1
ATOM 1542 C C . LEU A 1 193 ? -4.465 -15.925 14.485 1.00 95.31 193 LEU A C 1
ATOM 1544 O O . LEU A 1 193 ? -3.580 -15.062 14.482 1.00 95.31 193 LEU A O 1
ATOM 1548 N N . HIS A 1 194 ? -4.384 -17.043 13.768 1.00 95.25 194 HIS A N 1
ATOM 1549 C CA . HIS A 1 194 ? -3.298 -17.369 12.849 1.00 95.25 194 HIS A CA 1
ATOM 1550 C C . HIS A 1 194 ? -3.854 -17.510 11.435 1.00 95.25 194 HIS A C 1
ATOM 1552 O O . HIS A 1 194 ? -4.945 -18.040 11.232 1.00 95.25 194 HIS A O 1
ATOM 1558 N N . LEU A 1 195 ? -3.079 -17.060 10.451 1.00 94.81 195 LEU A N 1
ATOM 1559 C CA . LEU A 1 195 ? -3.352 -17.403 9.058 1.00 94.81 195 LEU A CA 1
ATOM 1560 C C . LEU A 1 195 ? -2.891 -18.838 8.802 1.00 94.81 195 LEU A C 1
ATOM 1562 O O . LEU A 1 195 ? -1.934 -19.305 9.426 1.00 94.81 195 LEU A O 1
ATOM 1566 N N . HIS A 1 196 ? -3.545 -19.534 7.878 1.00 90.12 196 HIS A N 1
ATOM 1567 C CA . HIS A 1 196 ? -3.300 -20.951 7.624 1.00 90.12 196 HIS A CA 1
ATOM 1568 C C . HIS A 1 196 ? -1.804 -21.246 7.383 1.00 90.12 196 HIS A C 1
ATOM 1570 O O . HIS A 1 196 ? -1.173 -20.673 6.496 1.00 90.12 196 HIS A O 1
ATOM 1576 N N . GLY A 1 197 ? -1.199 -22.124 8.185 1.00 87.50 197 GLY A N 1
ATOM 1577 C CA . GLY A 1 197 ? 0.223 -22.474 8.060 1.00 87.50 197 GLY A CA 1
ATOM 1578 C C . GLY A 1 197 ? 1.222 -21.383 8.479 1.00 87.50 197 GLY A C 1
ATOM 1579 O O . GLY A 1 197 ? 2.425 -21.579 8.309 1.00 87.50 197 GLY A O 1
ATOM 1580 N N . ASP A 1 198 ? 0.775 -20.250 9.034 1.00 90.56 198 ASP A N 1
ATOM 1581 C CA . ASP A 1 198 ? 1.668 -19.251 9.623 1.00 90.56 198 ASP A CA 1
ATOM 1582 C C . ASP A 1 198 ? 1.932 -19.570 11.108 1.00 90.56 198 ASP A C 1
ATOM 1584 O O . ASP A 1 198 ? 0.981 -19.703 11.876 1.00 90.56 198 ASP A O 1
ATOM 1588 N N . PRO A 1 199 ? 3.198 -19.681 11.554 1.00 89.88 199 PRO A N 1
ATOM 1589 C CA . PRO A 1 199 ? 3.512 -19.927 12.962 1.00 89.88 199 PRO A CA 1
ATOM 1590 C C . PRO A 1 199 ? 3.333 -18.697 13.865 1.00 89.88 199 PRO A C 1
ATOM 1592 O O . PRO A 1 199 ? 3.466 -18.825 15.080 1.00 89.88 199 PRO A O 1
ATOM 1595 N N . LYS A 1 200 ? 3.128 -17.498 13.305 1.00 94.12 200 LYS A N 1
ATOM 1596 C CA . LYS A 1 200 ? 2.917 -16.266 14.073 1.00 94.12 200 LYS A CA 1
ATOM 1597 C C . LYS A 1 200 ? 1.459 -15.843 14.005 1.00 94.12 200 LYS A C 1
ATOM 1599 O O . LYS A 1 200 ? 0.820 -15.981 12.962 1.00 94.12 200 LYS A O 1
ATOM 1604 N N . SER A 1 201 ? 0.968 -15.232 15.082 1.00 95.75 201 SER A N 1
ATOM 1605 C CA . SER A 1 201 ? -0.361 -14.635 15.055 1.00 95.75 201 SER A CA 1
ATOM 1606 C C . SER A 1 201 ? -0.419 -13.519 14.016 1.00 95.75 201 SER A C 1
ATOM 1608 O O . SER A 1 201 ? 0.534 -12.746 13.843 1.00 95.75 201 SER A O 1
ATOM 1610 N N . ALA A 1 202 ? -1.550 -13.414 13.328 1.00 96.94 202 ALA A N 1
ATOM 1611 C CA . ALA A 1 202 ? -1.742 -12.434 12.268 1.00 96.94 202 ALA A CA 1
ATOM 1612 C C . ALA A 1 202 ? -1.609 -10.995 12.805 1.00 96.94 202 ALA A C 1
ATOM 1614 O O . ALA A 1 202 ? -1.003 -10.135 12.159 1.00 96.94 202 ALA A O 1
ATOM 1615 N N . TYR A 1 203 ? -2.084 -10.750 14.034 1.00 97.88 203 TYR A N 1
ATOM 1616 C CA . TYR A 1 203 ? -1.956 -9.450 14.695 1.00 97.88 203 TYR A CA 1
ATOM 1617 C C . TYR A 1 203 ? -0.498 -9.037 14.940 1.00 97.88 203 TYR A C 1
ATOM 1619 O O . TYR A 1 203 ? -0.194 -7.848 14.922 1.00 97.88 203 TYR A O 1
ATOM 1627 N N . SER A 1 204 ? 0.441 -9.980 15.083 1.00 97.38 204 SER A N 1
ATOM 1628 C CA . SER A 1 204 ? 1.862 -9.633 15.247 1.00 97.38 204 SER A CA 1
ATOM 1629 C C . SER A 1 204 ? 2.438 -8.883 14.035 1.00 97.38 204 SER A C 1
ATOM 1631 O O . SER A 1 204 ? 3.329 -8.047 14.196 1.00 97.38 204 SER A O 1
ATOM 1633 N N . PHE A 1 205 ? 1.912 -9.124 12.827 1.00 97.38 205 PHE A N 1
ATOM 1634 C CA . PHE A 1 205 ? 2.293 -8.376 11.626 1.00 97.38 205 PHE A CA 1
ATOM 1635 C C . PHE A 1 205 ? 1.669 -6.980 11.606 1.00 97.38 205 PHE A C 1
ATOM 1637 O O . PHE A 1 205 ? 2.366 -6.029 11.262 1.00 97.38 205 PHE A O 1
ATOM 1644 N N . VAL A 1 206 ? 0.405 -6.844 12.035 1.00 97.69 206 VAL A N 1
ATOM 1645 C CA . VAL A 1 206 ? -0.259 -5.538 12.228 1.00 97.69 206 VAL A CA 1
ATOM 1646 C C . VAL A 1 206 ? 0.531 -4.699 13.222 1.00 97.69 206 VAL A C 1
ATOM 1648 O O . VAL A 1 206 ? 0.875 -3.556 12.936 1.00 97.69 206 VAL A O 1
ATOM 1651 N N . GLN A 1 207 ? 0.854 -5.286 14.371 1.00 96.19 207 GLN A N 1
ATOM 1652 C CA . GLN A 1 207 ? 1.588 -4.621 15.430 1.00 96.19 207 GLN A CA 1
ATOM 1653 C C . GLN A 1 207 ? 2.985 -4.215 14.949 1.00 96.19 207 GLN A C 1
ATOM 1655 O O . GLN A 1 207 ? 3.334 -3.043 15.016 1.00 96.19 207 GLN A O 1
ATOM 1660 N N . ARG A 1 208 ? 3.759 -5.138 14.360 1.00 94.31 208 ARG A N 1
ATOM 1661 C CA . ARG A 1 208 ? 5.078 -4.811 13.796 1.00 94.31 208 ARG A CA 1
ATOM 1662 C C . ARG A 1 208 ? 5.007 -3.683 12.764 1.00 94.31 208 ARG A C 1
ATOM 1664 O O . ARG A 1 208 ? 5.940 -2.885 12.691 1.00 94.31 208 ARG A O 1
ATOM 1671 N N . PHE A 1 209 ? 3.943 -3.653 11.962 1.00 95.38 209 PHE A N 1
ATOM 1672 C CA . PHE A 1 209 ? 3.741 -2.614 10.967 1.00 95.38 209 PHE A CA 1
ATOM 1673 C C . PHE A 1 209 ? 3.393 -1.278 11.617 1.00 95.38 209 PHE A C 1
ATOM 1675 O O . PHE A 1 209 ? 4.033 -0.294 11.309 1.00 95.38 209 PHE A O 1
ATOM 1682 N N . PHE A 1 210 ? 2.425 -1.194 12.526 1.00 96.56 210 PHE A N 1
ATOM 1683 C CA . PHE A 1 210 ? 1.966 0.098 13.050 1.00 96.56 210 PHE A CA 1
ATOM 1684 C C . PHE A 1 210 ? 2.709 0.587 14.303 1.00 96.56 210 PHE A C 1
ATOM 1686 O O . PHE A 1 210 ? 2.560 1.758 14.659 1.00 96.56 210 PHE A O 1
ATOM 1693 N N . ASP A 1 211 ? 3.522 -0.239 14.956 1.00 94.56 211 ASP A N 1
ATOM 1694 C CA . ASP A 1 211 ? 4.314 0.176 16.115 1.00 94.56 211 ASP A CA 1
ATOM 1695 C C . ASP A 1 211 ? 5.369 1.224 15.740 1.00 94.56 211 ASP A C 1
ATOM 1697 O O . ASP A 1 211 ? 5.935 1.222 14.642 1.00 94.56 211 ASP A O 1
ATOM 1701 N N . PHE A 1 212 ? 5.638 2.128 16.681 1.00 93.25 212 PHE A N 1
ATOM 1702 C CA . PHE A 1 212 ? 6.730 3.091 16.581 1.00 93.25 212 PHE A CA 1
ATOM 1703 C C . PHE A 1 212 ? 8.074 2.378 16.738 1.00 93.25 212 PHE A C 1
ATOM 1705 O O . PHE A 1 212 ? 8.216 1.511 17.603 1.00 93.25 212 PHE A O 1
ATOM 1712 N N . GLN A 1 213 ? 9.075 2.768 15.949 1.00 88.19 213 GLN A N 1
ATOM 1713 C CA . GLN A 1 213 ? 10.419 2.184 16.011 1.00 88.19 213 GLN A CA 1
ATOM 1714 C C . GLN A 1 213 ? 11.455 3.241 16.433 1.00 88.19 213 GLN A C 1
ATOM 1716 O O . GLN A 1 213 ? 12.304 3.625 15.625 1.00 88.19 213 GLN A O 1
ATOM 1721 N N . PRO A 1 214 ? 11.405 3.749 17.685 1.00 84.31 214 PRO A N 1
ATOM 1722 C CA . PRO A 1 214 ? 12.312 4.801 18.130 1.00 84.31 214 PRO A CA 1
ATOM 1723 C C . PRO A 1 214 ? 13.777 4.377 17.970 1.00 84.31 214 PRO A C 1
ATOM 1725 O O . PRO A 1 214 ? 14.163 3.263 18.325 1.00 84.31 214 PRO A O 1
ATOM 1728 N N . GLY A 1 215 ? 14.592 5.275 17.415 1.00 79.94 215 GLY A N 1
ATOM 1729 C CA . GLY A 1 215 ? 16.001 5.002 17.100 1.00 79.94 215 GLY A CA 1
ATOM 1730 C C . GLY A 1 215 ? 16.240 4.337 15.738 1.00 79.94 215 GLY A C 1
ATOM 1731 O O . GLY A 1 215 ? 17.393 4.161 15.348 1.00 79.94 215 GLY A O 1
ATOM 1732 N N . GLN A 1 216 ? 15.187 4.019 14.980 1.00 80.62 216 GLN A N 1
ATOM 1733 C CA . GLN A 1 216 ? 15.279 3.583 13.585 1.00 80.62 216 GLN A CA 1
ATOM 1734 C C . GLN A 1 216 ? 14.556 4.569 12.669 1.00 80.62 216 GLN A C 1
ATOM 1736 O O . GLN A 1 216 ? 13.526 5.128 13.028 1.00 80.62 216 GLN A O 1
ATOM 1741 N N . LYS A 1 217 ? 15.114 4.799 11.472 1.00 77.75 217 LYS A N 1
ATOM 1742 C CA . LYS A 1 217 ? 14.509 5.632 10.414 1.00 77.75 217 LYS A CA 1
ATOM 1743 C C . LYS A 1 217 ? 14.024 7.029 10.878 1.00 77.75 217 LYS A C 1
ATOM 1745 O O . LYS A 1 217 ? 13.099 7.582 10.292 1.00 77.75 217 LYS A O 1
ATOM 1750 N N . GLY A 1 218 ? 14.640 7.592 11.924 1.00 83.25 218 GLY A N 1
ATOM 1751 C CA . GLY A 1 218 ? 14.267 8.892 12.498 1.00 83.25 218 GLY A CA 1
ATOM 1752 C C . GLY A 1 218 ? 12.928 8.914 13.249 1.00 83.25 218 GLY A C 1
ATOM 1753 O O . GLY A 1 218 ? 12.388 9.993 13.476 1.00 83.25 218 GLY A O 1
ATOM 1754 N N . GLU A 1 219 ? 12.369 7.756 13.609 1.00 89.25 219 GLU A N 1
ATOM 1755 C CA . GLU A 1 219 ? 11.091 7.672 14.318 1.00 89.25 219 GLU A CA 1
ATOM 1756 C C . GLU A 1 219 ? 11.220 7.997 15.813 1.00 89.25 219 GLU A C 1
ATOM 1758 O O . GLU A 1 219 ? 12.263 7.803 16.444 1.00 89.25 219 GLU A O 1
ATOM 1763 N N . VAL A 1 220 ? 10.104 8.458 16.375 1.00 91.12 220 VAL A N 1
ATOM 1764 C CA . VAL A 1 220 ? 9.888 8.732 17.801 1.00 91.12 220 VAL A CA 1
ATOM 1765 C C . VAL A 1 220 ? 8.661 7.948 18.276 1.00 91.12 220 VAL A C 1
ATOM 1767 O O . VAL A 1 220 ? 7.990 7.293 17.484 1.00 91.12 220 VAL A O 1
ATOM 1770 N N . ASN A 1 221 ? 8.369 7.974 19.573 1.00 92.50 221 ASN A N 1
ATOM 1771 C CA . ASN A 1 221 ? 7.308 7.181 20.207 1.00 92.50 221 ASN A CA 1
ATOM 1772 C C . ASN A 1 221 ? 5.889 7.784 20.094 1.00 92.50 221 ASN A C 1
ATOM 1774 O O . ASN A 1 221 ? 5.043 7.506 20.941 1.00 92.50 221 ASN A O 1
ATOM 1778 N N . HIS A 1 222 ? 5.642 8.610 19.081 1.00 93.44 222 HIS A N 1
ATOM 1779 C CA . HIS A 1 222 ? 4.353 9.224 18.761 1.00 93.44 222 HIS A CA 1
ATOM 1780 C C . HIS A 1 222 ? 4.277 9.476 17.248 1.00 93.44 222 HIS A C 1
ATOM 1782 O O . HIS A 1 222 ? 5.278 9.316 16.539 1.00 93.44 222 HIS A O 1
ATOM 1788 N N . LEU A 1 223 ? 3.101 9.851 16.729 1.00 96.06 223 LEU A N 1
ATOM 1789 C CA . LEU A 1 223 ? 2.970 10.198 15.310 1.00 96.06 223 LEU A CA 1
ATOM 1790 C C . LEU A 1 223 ? 3.880 11.383 14.964 1.00 96.06 223 LEU A C 1
ATOM 1792 O O . LEU A 1 223 ? 3.653 12.501 15.409 1.00 96.06 223 LEU A O 1
ATOM 1796 N N . SER A 1 224 ? 4.880 11.134 14.126 1.00 95.69 224 SER A N 1
ATOM 1797 C CA . SER A 1 224 ? 5.761 12.150 13.555 1.00 95.69 224 SER A CA 1
ATOM 1798 C C . SER A 1 224 ? 5.753 12.068 12.033 1.00 95.69 224 SER A C 1
ATOM 1800 O O . SER A 1 224 ? 5.346 11.053 11.457 1.00 95.69 224 SER A O 1
ATOM 1802 N N . VAL A 1 225 ? 6.263 13.101 11.358 1.00 93.69 225 VAL A N 1
ATOM 1803 C CA . VAL A 1 225 ? 6.403 13.087 9.892 1.00 93.69 225 VAL A CA 1
ATOM 1804 C C . VAL A 1 225 ? 7.243 11.895 9.426 1.00 93.69 225 VAL A C 1
ATOM 1806 O O . VAL A 1 225 ? 6.885 11.245 8.447 1.00 93.69 225 VAL A O 1
ATOM 1809 N N . ALA A 1 226 ? 8.302 11.537 10.161 1.00 92.62 226 ALA A N 1
ATOM 1810 C CA . ALA A 1 226 ? 9.123 10.365 9.857 1.00 92.62 226 ALA A CA 1
ATOM 1811 C C . ALA A 1 226 ? 8.322 9.054 9.936 1.00 92.62 226 ALA A C 1
ATOM 1813 O O . ALA A 1 226 ? 8.388 8.244 9.013 1.00 92.62 226 ALA A O 1
ATOM 1814 N N . TYR A 1 227 ? 7.517 8.866 10.988 1.00 95.44 227 TYR A N 1
ATOM 1815 C CA . TYR A 1 227 ? 6.655 7.687 11.122 1.00 95.44 227 TYR A CA 1
ATOM 1816 C C . TYR A 1 227 ? 5.627 7.603 9.986 1.00 95.44 227 TYR A C 1
ATOM 1818 O O . TYR A 1 227 ? 5.528 6.575 9.308 1.00 95.44 227 TYR A O 1
ATOM 1826 N N . LEU A 1 228 ? 4.892 8.697 9.745 1.00 94.94 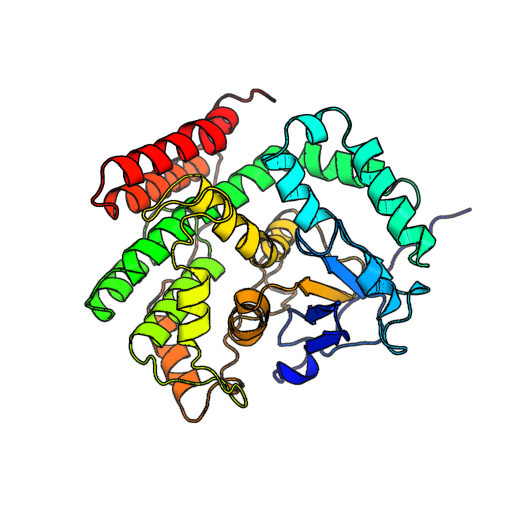228 LEU A N 1
ATOM 1827 C CA . LEU A 1 228 ? 3.869 8.768 8.699 1.00 94.94 228 LEU A CA 1
ATOM 1828 C C . LEU A 1 228 ? 4.476 8.482 7.329 1.00 94.94 228 LEU A C 1
ATOM 1830 O O . LEU A 1 228 ? 3.914 7.696 6.560 1.00 94.94 228 LEU A O 1
ATOM 1834 N N . ARG A 1 229 ? 5.650 9.064 7.065 1.00 91.00 229 ARG A N 1
ATOM 1835 C CA . ARG A 1 229 ? 6.452 8.805 5.877 1.00 91.00 229 ARG A CA 1
ATOM 1836 C C . ARG A 1 229 ? 6.766 7.324 5.742 1.00 91.00 229 ARG A C 1
ATOM 1838 O O . ARG A 1 229 ? 6.331 6.729 4.766 1.00 91.00 229 ARG A O 1
ATOM 1845 N N . ASN A 1 230 ? 7.446 6.718 6.709 1.00 90.44 230 ASN A N 1
ATOM 1846 C CA . ASN A 1 230 ? 7.888 5.326 6.602 1.00 90.44 230 ASN A CA 1
ATOM 1847 C C . ASN A 1 230 ? 6.718 4.368 6.335 1.00 90.44 230 ASN A C 1
ATOM 1849 O O . ASN A 1 230 ? 6.762 3.606 5.375 1.00 90.44 230 ASN A O 1
ATOM 1853 N N . ARG A 1 231 ? 5.633 4.459 7.114 1.00 93.00 231 ARG A N 1
ATOM 1854 C CA . ARG A 1 231 ? 4.481 3.553 6.952 1.00 93.00 231 ARG A CA 1
ATOM 1855 C C . ARG A 1 231 ? 3.703 3.791 5.665 1.00 93.00 231 ARG A C 1
ATOM 1857 O O . ARG A 1 231 ? 3.256 2.840 5.030 1.00 93.00 231 ARG A O 1
ATOM 1864 N N . SER A 1 232 ? 3.541 5.046 5.257 1.00 92.44 232 SER A N 1
ATOM 1865 C CA . SER A 1 232 ? 2.831 5.348 4.009 1.00 92.44 232 SER A CA 1
ATOM 1866 C C . SER A 1 232 ? 3.655 4.993 2.783 1.00 92.44 232 SER A C 1
ATOM 1868 O O . SER A 1 232 ? 3.072 4.661 1.759 1.00 92.44 232 SER A O 1
ATOM 1870 N N . LEU A 1 233 ? 4.987 5.025 2.882 1.00 86.50 233 LEU A N 1
ATOM 1871 C CA . LEU A 1 233 ? 5.871 4.557 1.822 1.00 86.50 233 LEU A CA 1
ATOM 1872 C C . LEU A 1 233 ? 5.761 3.047 1.619 1.00 86.50 233 LEU A C 1
ATOM 1874 O O . LEU A 1 233 ? 5.567 2.597 0.490 1.00 86.50 233 LEU A O 1
ATOM 1878 N N . ASP A 1 234 ? 5.785 2.287 2.715 1.00 89.19 234 ASP A N 1
ATOM 1879 C CA . ASP A 1 234 ? 5.611 0.835 2.671 1.00 89.19 234 ASP A CA 1
ATOM 1880 C C . ASP A 1 234 ? 4.232 0.474 2.062 1.00 89.19 234 ASP A C 1
ATOM 1882 O O . ASP A 1 234 ? 4.137 -0.328 1.129 1.00 89.19 234 ASP A O 1
ATOM 1886 N N . LEU A 1 235 ? 3.151 1.148 2.487 1.00 91.69 235 LEU A N 1
ATOM 1887 C CA . LEU A 1 235 ? 1.809 0.975 1.892 1.00 91.69 235 LEU A CA 1
ATOM 1888 C C . LEU A 1 235 ? 1.662 1.574 0.496 1.00 91.69 235 LEU A C 1
ATOM 1890 O O . LEU A 1 235 ? 0.727 1.227 -0.228 1.00 91.69 235 LEU A O 1
ATOM 1894 N N . GLY A 1 236 ? 2.583 2.444 0.104 1.00 88.69 236 GLY A N 1
ATOM 1895 C CA . GLY A 1 236 ? 2.647 3.039 -1.213 1.00 88.69 236 GLY A CA 1
ATOM 1896 C C . GLY A 1 236 ? 2.661 1.981 -2.303 1.00 88.69 236 GLY A C 1
ATOM 1897 O O . GLY A 1 236 ? 1.921 2.105 -3.270 1.00 88.69 236 GLY A O 1
ATOM 1898 N N . MET A 1 237 ? 3.394 0.883 -2.097 1.00 86.94 237 MET A N 1
ATOM 1899 C CA . MET A 1 237 ? 3.420 -0.257 -3.019 1.00 86.94 237 MET A CA 1
ATOM 1900 C C . MET A 1 237 ? 2.044 -0.898 -3.216 1.00 86.94 237 MET A C 1
ATOM 1902 O O . MET A 1 237 ? 1.639 -1.205 -4.336 1.00 86.94 237 MET A O 1
ATOM 1906 N N . TYR A 1 238 ? 1.308 -1.073 -2.119 1.00 89.25 238 TYR A N 1
ATOM 1907 C CA . TYR A 1 238 ? -0.040 -1.631 -2.129 1.00 89.25 238 TYR A CA 1
ATOM 1908 C C . TYR A 1 238 ? -1.045 -0.665 -2.770 1.00 89.25 238 TYR A C 1
ATOM 1910 O O . TYR A 1 238 ? -1.902 -1.071 -3.549 1.00 89.25 238 TYR A O 1
ATOM 1918 N N . TYR A 1 239 ? -0.904 0.636 -2.528 1.00 86.69 239 TYR A N 1
ATOM 1919 C CA . TYR A 1 239 ? -1.798 1.641 -3.099 1.00 86.69 239 TYR A CA 1
ATOM 1920 C C . TYR A 1 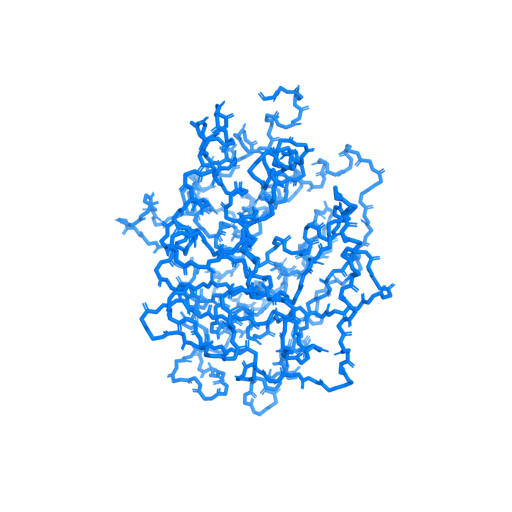239 ? -1.478 2.005 -4.561 1.00 86.69 239 TYR A C 1
ATOM 1922 O O . TYR A 1 239 ? -2.341 2.501 -5.293 1.00 86.69 239 TYR A O 1
ATOM 1930 N N . PHE A 1 240 ? -0.242 1.771 -5.000 1.00 84.56 240 PHE A N 1
ATOM 1931 C CA . PHE A 1 240 ? 0.277 2.264 -6.269 1.00 84.56 240 PHE A CA 1
ATOM 1932 C C . PHE A 1 240 ? -0.455 1.685 -7.485 1.00 84.56 240 PHE A C 1
ATOM 1934 O O . PHE A 1 240 ? -0.844 2.442 -8.372 1.00 84.56 240 PHE A O 1
ATOM 1941 N N . PHE A 1 241 ? -0.692 0.372 -7.543 1.00 80.75 241 PHE A N 1
ATOM 1942 C CA . PHE A 1 241 ? -1.315 -0.236 -8.729 1.00 80.75 241 PHE A CA 1
ATOM 1943 C C . PHE A 1 241 ? -2.740 0.268 -8.984 1.00 80.75 241 PHE A C 1
ATOM 1945 O O . PHE A 1 241 ? -3.035 0.665 -10.119 1.00 80.75 241 PHE A O 1
ATOM 1952 N N . PRO A 1 242 ? -3.616 0.358 -7.965 1.00 78.00 242 PRO A N 1
ATOM 1953 C CA . PRO A 1 242 ? -4.936 0.958 -8.149 1.00 78.00 242 PRO A CA 1
ATOM 1954 C C . PRO A 1 242 ? -4.861 2.434 -8.550 1.00 78.00 242 PRO A C 1
ATOM 1956 O O . PRO A 1 242 ? -5.584 2.872 -9.447 1.00 78.00 242 PRO A O 1
ATOM 1959 N N . ALA A 1 243 ? -3.937 3.193 -7.953 1.00 79.81 243 ALA A N 1
ATOM 1960 C CA . ALA A 1 243 ? -3.717 4.590 -8.308 1.00 79.81 243 ALA A CA 1
ATOM 1961 C C . ALA A 1 243 ? -3.292 4.759 -9.776 1.00 79.81 243 ALA A C 1
ATOM 1963 O O . ALA A 1 243 ? -3.855 5.593 -10.484 1.00 79.81 243 ALA A O 1
ATOM 1964 N N . MET A 1 244 ? -2.356 3.952 -10.271 1.00 77.62 244 MET A N 1
ATOM 1965 C CA . MET A 1 244 ? -1.896 4.034 -11.660 1.00 77.62 244 MET A CA 1
ATOM 1966 C C . MET A 1 244 ? -2.956 3.585 -12.663 1.00 77.62 244 MET A C 1
ATOM 1968 O O . MET A 1 244 ? -3.106 4.215 -13.712 1.00 77.62 244 MET A O 1
ATOM 1972 N N . THR A 1 245 ? -3.742 2.567 -12.312 1.00 76.62 245 THR A N 1
ATOM 1973 C CA . THR A 1 245 ? -4.884 2.125 -13.125 1.00 76.62 245 THR A CA 1
ATOM 1974 C C . THR A 1 245 ? -5.890 3.265 -13.300 1.00 76.62 245 THR A C 1
ATOM 1976 O O . THR A 1 245 ? -6.337 3.526 -14.419 1.00 76.62 245 THR A O 1
ATOM 1979 N N . SER A 1 246 ? -6.161 4.030 -12.233 1.00 72.19 246 SER A N 1
ATOM 1980 C CA . SER A 1 246 ? -7.011 5.235 -12.279 1.00 72.19 246 SER A CA 1
ATOM 1981 C C . SER A 1 246 ? -6.475 6.345 -13.193 1.00 72.19 246 SER A C 1
ATOM 1983 O O . SER A 1 246 ? -7.255 7.119 -13.744 1.00 72.19 246 SER A O 1
ATOM 1985 N N . LEU A 1 247 ? -5.159 6.380 -13.417 1.00 71.12 247 LEU A N 1
ATOM 1986 C CA . LEU A 1 247 ? -4.485 7.295 -14.344 1.00 71.12 247 LEU A CA 1
ATOM 1987 C C . LEU A 1 247 ? -4.391 6.729 -15.773 1.00 71.12 247 LEU A C 1
ATOM 1989 O O . LEU A 1 247 ? -3.668 7.270 -16.613 1.00 71.12 247 LEU A O 1
ATOM 1993 N N . GLY A 1 248 ? -5.091 5.628 -16.059 1.00 70.56 248 GLY A N 1
ATOM 1994 C CA . GLY A 1 248 ? -5.100 4.979 -17.369 1.00 70.56 248 GLY A CA 1
ATOM 1995 C C . GLY A 1 248 ? -3.807 4.238 -17.708 1.00 70.56 248 GLY A C 1
ATOM 1996 O O . GLY A 1 248 ? -3.624 3.845 -18.860 1.00 70.56 248 GLY A O 1
ATOM 1997 N N . GLN A 1 249 ? -2.908 4.040 -16.738 1.00 74.62 249 GLN A N 1
ATOM 1998 C CA . GLN A 1 249 ? -1.738 3.190 -16.930 1.00 74.62 249 GLN A CA 1
ATOM 1999 C C . GLN A 1 249 ? -2.136 1.733 -16.713 1.00 74.62 249 GLN A C 1
ATOM 2001 O O . GLN A 1 249 ? -2.814 1.405 -15.744 1.00 74.62 249 GLN A O 1
ATOM 2006 N N . GLN A 1 250 ? -1.713 0.865 -17.624 1.00 73.31 250 GLN A N 1
ATOM 2007 C CA . GLN A 1 250 ? -1.960 -0.570 -17.549 1.00 73.31 250 GLN A CA 1
ATOM 2008 C C . GLN A 1 250 ? -0.624 -1.304 -17.459 1.00 73.31 250 GLN A C 1
ATOM 2010 O O . GLN A 1 250 ? 0.336 -0.860 -18.103 1.00 73.31 250 GLN A O 1
ATOM 2015 N N . PRO A 1 251 ? -0.556 -2.418 -16.713 1.00 78.25 251 PRO A N 1
ATOM 2016 C CA . PRO A 1 251 ? 0.584 -3.314 -16.780 1.00 78.25 251 PRO A CA 1
ATOM 2017 C C . PRO A 1 251 ? 0.867 -3.735 -18.228 1.00 78.25 251 PRO A C 1
ATOM 2019 O O . PRO A 1 251 ? -0.044 -3.983 -19.025 1.00 78.25 251 PRO A O 1
ATOM 2022 N N . VAL A 1 252 ? 2.145 -3.803 -18.576 1.00 82.88 252 VAL A N 1
ATOM 2023 C CA . VAL A 1 252 ? 2.639 -4.296 -19.870 1.00 82.88 252 VAL A CA 1
ATOM 2024 C C . VAL A 1 252 ? 2.946 -5.794 -19.833 1.00 82.88 252 VAL A C 1
ATOM 2026 O O . VAL A 1 252 ? 3.172 -6.397 -20.885 1.00 82.88 252 VAL A O 1
ATOM 2029 N N . GLY A 1 253 ? 2.938 -6.387 -18.640 1.00 87.81 253 GLY A N 1
ATOM 2030 C CA . GLY A 1 253 ? 3.071 -7.817 -18.411 1.00 87.81 253 GLY A CA 1
ATOM 2031 C C . GLY A 1 253 ? 2.273 -8.279 -17.196 1.00 87.81 253 GLY A C 1
ATOM 2032 O O . GLY A 1 253 ? 1.447 -7.561 -16.634 1.00 87.81 253 GLY A O 1
ATOM 2033 N N . GLU A 1 254 ? 2.531 -9.512 -16.800 1.00 91.19 254 GLU A N 1
ATOM 2034 C CA . GLU A 1 254 ? 1.989 -10.113 -15.596 1.00 91.19 254 GLU A CA 1
ATOM 2035 C C . GLU A 1 254 ? 2.587 -9.440 -14.358 1.00 91.19 254 GLU A C 1
ATOM 2037 O O . GLU A 1 254 ? 3.800 -9.453 -14.179 1.00 91.19 254 GLU A O 1
ATOM 2042 N N . THR A 1 255 ? 1.756 -8.811 -13.527 1.00 91.81 255 THR A N 1
ATOM 2043 C CA . THR A 1 255 ? 2.232 -8.007 -12.396 1.00 91.81 255 THR A CA 1
ATOM 2044 C C . THR A 1 255 ? 2.731 -8.879 -11.249 1.00 91.81 255 THR A C 1
ATOM 2046 O O . THR A 1 255 ? 1.973 -9.683 -10.707 1.00 91.81 255 THR A O 1
ATOM 2049 N N . LEU A 1 256 ? 3.964 -8.630 -10.811 1.00 94.94 256 LEU A N 1
ATOM 2050 C CA . LEU A 1 256 ? 4.517 -9.136 -9.561 1.00 94.94 256 LEU A CA 1
ATOM 2051 C C . LEU A 1 256 ? 5.054 -7.996 -8.708 1.00 94.94 256 LEU A C 1
ATOM 2053 O O . LEU A 1 256 ? 5.525 -6.979 -9.214 1.00 94.94 256 LEU A O 1
ATOM 2057 N N . ILE A 1 257 ? 5.055 -8.214 -7.402 1.00 95.06 257 ILE A N 1
ATOM 2058 C CA . ILE A 1 257 ? 5.648 -7.310 -6.421 1.00 95.06 257 ILE A CA 1
ATOM 2059 C C . ILE A 1 257 ? 6.850 -8.005 -5.807 1.00 95.06 257 ILE A C 1
ATOM 2061 O O . ILE A 1 257 ? 6.721 -9.140 -5.357 1.00 95.06 257 ILE A O 1
ATOM 2065 N N . ALA A 1 258 ? 7.997 -7.329 -5.781 1.00 95.50 258 ALA A N 1
ATOM 2066 C CA . ALA A 1 258 ? 9.188 -7.800 -5.085 1.00 95.50 258 ALA A CA 1
ATOM 2067 C C . ALA A 1 258 ? 9.375 -7.001 -3.790 1.00 95.50 258 ALA A C 1
ATOM 2069 O O . ALA A 1 258 ? 9.650 -5.800 -3.838 1.00 95.50 258 ALA A O 1
ATOM 2070 N N . THR A 1 259 ? 9.211 -7.652 -2.635 1.00 93.94 259 THR A N 1
ATOM 2071 C CA . THR A 1 259 ? 9.343 -6.991 -1.329 1.00 93.94 259 THR A CA 1
ATOM 2072 C C . THR A 1 259 ? 10.004 -7.864 -0.266 1.00 93.94 259 THR A C 1
ATOM 2074 O O . THR A 1 259 ? 9.844 -9.085 -0.244 1.00 93.94 259 THR A O 1
ATOM 2077 N N . HIS A 1 260 ? 10.744 -7.219 0.637 1.00 91.81 260 HIS A N 1
ATOM 2078 C CA . HIS A 1 260 ? 11.240 -7.831 1.876 1.00 91.81 260 HIS A CA 1
ATOM 2079 C C . HIS A 1 260 ? 10.332 -7.550 3.084 1.00 91.81 260 HIS A C 1
ATOM 2081 O O . HIS A 1 260 ? 10.596 -8.046 4.186 1.00 91.81 260 HIS A O 1
ATOM 2087 N N . ASP A 1 261 ? 9.294 -6.730 2.913 1.00 91.75 261 ASP A N 1
ATOM 2088 C CA . ASP A 1 261 ? 8.445 -6.307 4.013 1.00 91.75 261 ASP A CA 1
ATOM 2089 C C . ASP A 1 261 ? 7.492 -7.433 4.432 1.00 91.75 261 ASP A C 1
ATOM 2091 O O . ASP A 1 261 ? 6.598 -7.863 3.698 1.00 91.75 261 ASP A O 1
ATOM 2095 N N . ALA A 1 262 ? 7.712 -7.940 5.646 1.00 92.69 262 ALA A N 1
ATOM 2096 C CA . ALA A 1 262 ? 6.954 -9.069 6.163 1.00 92.69 262 ALA A CA 1
ATOM 2097 C C . ALA A 1 262 ? 5.457 -8.751 6.344 1.00 92.69 262 ALA A C 1
ATOM 2099 O O . ALA A 1 262 ? 4.663 -9.634 6.038 1.00 92.69 262 ALA A O 1
ATOM 2100 N N . PRO A 1 263 ? 5.030 -7.566 6.818 1.00 94.62 263 PRO A N 1
ATOM 2101 C CA . PRO A 1 263 ? 3.615 -7.186 6.795 1.00 94.62 263 PRO A CA 1
ATOM 2102 C C . PRO A 1 263 ? 2.981 -7.154 5.396 1.00 94.62 263 PRO A C 1
ATOM 2104 O O . PRO A 1 263 ? 1.897 -7.723 5.224 1.00 94.62 263 PRO A O 1
ATOM 2107 N N . LEU A 1 264 ? 3.643 -6.569 4.389 1.00 93.88 264 LEU A N 1
ATOM 2108 C CA . LEU A 1 264 ? 3.146 -6.594 3.006 1.00 93.88 264 LEU A CA 1
ATOM 2109 C C . LEU A 1 264 ? 2.982 -8.034 2.508 1.00 93.88 264 LEU A C 1
ATOM 2111 O O . LEU A 1 264 ? 1.913 -8.403 2.017 1.00 93.88 264 LEU A O 1
ATOM 2115 N N . GLN A 1 265 ? 4.016 -8.856 2.691 1.00 93.69 265 GLN A N 1
ATOM 2116 C CA . GLN A 1 265 ? 4.027 -10.248 2.256 1.00 93.69 265 GLN A CA 1
ATOM 2117 C C . GLN A 1 265 ? 3.030 -11.103 3.043 1.00 93.69 265 GLN A C 1
ATOM 2119 O O . GLN A 1 265 ? 2.157 -11.745 2.474 1.00 93.69 265 GLN A O 1
ATOM 2124 N N . ARG A 1 266 ? 3.168 -11.185 4.360 1.00 94.69 266 ARG A N 1
ATOM 2125 C CA . ARG A 1 266 ? 2.527 -12.231 5.169 1.00 94.69 266 ARG A CA 1
ATOM 2126 C C . ARG A 1 266 ? 1.122 -11.876 5.624 1.00 94.69 266 ARG A C 1
ATOM 2128 O O . ARG A 1 266 ? 0.434 -12.761 6.118 1.00 94.69 266 ARG A O 1
ATOM 2135 N N . LEU A 1 267 ? 0.699 -10.625 5.450 1.00 96.62 267 LEU A N 1
ATOM 2136 C CA . LEU A 1 267 ? -0.625 -10.170 5.855 1.00 96.62 267 LEU A CA 1
ATOM 2137 C C . LEU A 1 267 ? -1.365 -9.459 4.721 1.00 96.62 267 LEU A C 1
ATOM 2139 O O . LEU A 1 267 ? -2.434 -9.914 4.327 1.00 96.62 267 LEU A O 1
ATOM 2143 N N . ILE A 1 268 ? -0.824 -8.361 4.188 1.00 96.00 268 ILE A N 1
ATOM 2144 C CA . ILE A 1 268 ? -1.605 -7.445 3.340 1.00 96.00 268 ILE A CA 1
ATOM 2145 C C . ILE A 1 268 ? -1.940 -8.081 1.987 1.00 96.00 268 ILE A C 1
ATOM 2147 O O . ILE A 1 268 ? -3.114 -8.294 1.705 1.00 96.00 268 ILE A O 1
ATOM 2151 N N . PHE A 1 269 ? -0.949 -8.474 1.180 1.00 95.31 269 PHE A N 1
ATOM 2152 C CA . PHE A 1 269 ? -1.213 -9.128 -0.116 1.00 95.31 269 PHE A CA 1
ATOM 2153 C C . PHE A 1 269 ? -1.748 -10.560 0.006 1.00 95.31 269 PHE A C 1
ATOM 2155 O O . PHE A 1 269 ? -2.245 -11.142 -0.967 1.00 95.31 269 PHE A O 1
ATOM 2162 N N . ARG A 1 270 ? -1.632 -11.133 1.204 1.00 95.75 270 ARG A N 1
ATOM 2163 C CA . ARG A 1 270 ? -2.159 -12.448 1.537 1.00 95.75 270 ARG A CA 1
ATOM 2164 C C . ARG A 1 270 ? -3.669 -12.398 1.751 1.00 95.75 270 ARG A C 1
ATOM 2166 O O . ARG A 1 270 ? -4.393 -13.087 1.043 1.00 95.75 270 ARG A O 1
ATOM 2173 N N . VAL A 1 271 ? -4.122 -11.548 2.673 1.00 97.19 271 VAL A N 1
ATOM 2174 C CA . VAL A 1 271 ? -5.520 -11.459 3.131 1.00 97.19 271 VAL A CA 1
ATOM 2175 C C . VAL A 1 271 ? -6.351 -10.483 2.299 1.00 97.19 271 VAL A C 1
ATOM 2177 O O . VAL A 1 271 ? -7.535 -10.726 2.071 1.00 97.19 271 VAL A O 1
ATOM 2180 N N . LEU A 1 272 ? -5.734 -9.395 1.831 1.00 96.50 272 LEU A N 1
ATOM 2181 C CA . LEU A 1 272 ? -6.364 -8.338 1.035 1.00 96.50 272 LEU A CA 1
ATOM 2182 C C . LEU A 1 272 ? -5.735 -8.223 -0.372 1.00 96.50 272 LEU A C 1
ATOM 2184 O O . LEU A 1 272 ? -5.266 -7.151 -0.756 1.00 96.50 272 LEU A O 1
ATOM 2188 N N . PR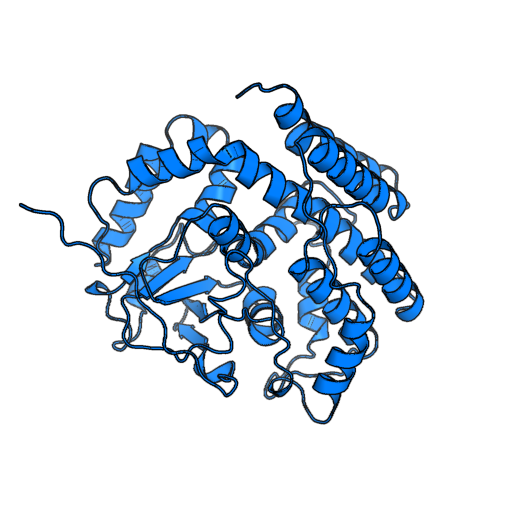O A 1 273 ? -5.676 -9.306 -1.167 1.00 95.19 273 PRO A N 1
ATOM 2189 C CA . PRO A 1 273 ? -5.194 -9.229 -2.542 1.00 95.19 273 PRO A CA 1
ATOM 2190 C C . PRO A 1 273 ? -6.139 -8.410 -3.430 1.00 95.19 273 PRO A C 1
ATOM 2192 O O . PRO A 1 273 ? -7.312 -8.200 -3.116 1.00 95.19 273 PRO A O 1
ATOM 2195 N N . PHE A 1 274 ? -5.648 -7.979 -4.586 1.00 92.44 274 PHE A N 1
ATOM 2196 C CA . PHE A 1 274 ? -6.464 -7.327 -5.603 1.00 92.44 274 PHE A CA 1
ATOM 2197 C C . PHE A 1 274 ? -7.376 -8.321 -6.323 1.00 92.44 274 PHE A C 1
ATOM 2199 O O . PHE A 1 274 ? -7.100 -9.519 -6.406 1.00 92.44 274 PHE A O 1
ATOM 2206 N N . LEU A 1 275 ? -8.441 -7.800 -6.916 1.00 89.06 275 LEU A N 1
ATOM 2207 C CA . LEU A 1 275 ? -9.258 -8.484 -7.905 1.00 89.06 275 LEU A CA 1
ATOM 2208 C C . LEU A 1 275 ? -9.083 -7.782 -9.241 1.00 89.06 275 LEU A C 1
ATOM 2210 O O . LEU A 1 275 ? -9.216 -6.563 -9.345 1.00 89.06 275 LEU A O 1
ATOM 2214 N N . PHE A 1 276 ? -8.781 -8.564 -10.269 1.00 85.06 276 PHE A N 1
ATOM 2215 C CA . PHE A 1 276 ? -8.801 -8.068 -11.629 1.00 85.06 276 PHE A CA 1
ATOM 2216 C C . PHE A 1 276 ? -10.219 -8.198 -12.172 1.00 85.06 276 PHE A C 1
ATOM 2218 O O . PHE A 1 276 ? -10.702 -9.309 -12.390 1.00 85.06 276 PHE A O 1
ATOM 2225 N N . ASP A 1 277 ? -10.881 -7.070 -12.395 1.00 80.50 277 ASP A N 1
ATOM 2226 C CA . ASP A 1 277 ? -12.196 -7.032 -13.021 1.00 80.50 277 ASP A CA 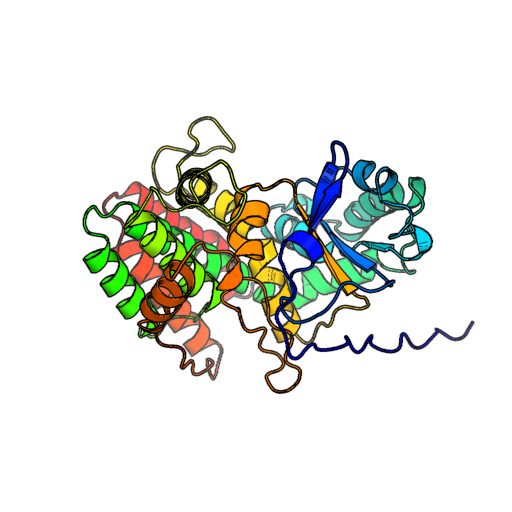1
ATOM 2227 C C . ASP A 1 277 ? -12.206 -5.952 -14.119 1.00 80.50 277 ASP A C 1
ATOM 2229 O O . ASP A 1 277 ? -12.177 -4.754 -13.822 1.00 80.50 277 ASP A O 1
ATOM 2233 N N . PRO A 1 278 ? -12.232 -6.351 -15.405 1.00 73.12 278 PRO A N 1
ATOM 2234 C CA . PRO A 1 278 ? -12.199 -5.408 -16.516 1.00 73.12 278 PRO A CA 1
ATOM 2235 C C . PRO A 1 278 ? -13.495 -4.591 -16.648 1.00 73.12 278 PRO A C 1
ATOM 2237 O O . PRO A 1 278 ? -13.493 -3.583 -17.352 1.00 73.12 278 PRO A O 1
ATOM 2240 N N . THR A 1 279 ? -14.594 -4.997 -16.002 1.00 75.19 279 THR A N 1
ATOM 2241 C CA . THR A 1 279 ? -15.899 -4.316 -16.097 1.00 75.19 279 THR A CA 1
ATOM 2242 C C . THR A 1 279 ? -16.009 -3.101 -15.181 1.00 75.19 279 THR A C 1
ATOM 2244 O O . THR A 1 279 ? -16.775 -2.182 -15.466 1.00 75.19 279 THR A O 1
ATOM 2247 N N . VAL A 1 280 ? -15.206 -3.068 -14.116 1.00 69.50 280 VAL A N 1
ATOM 2248 C CA . VAL A 1 280 ? -15.151 -1.967 -13.140 1.00 69.50 280 VAL A CA 1
ATOM 2249 C C . VAL A 1 280 ? -13.901 -1.103 -13.302 1.00 69.50 280 VAL A C 1
ATOM 2251 O O . VAL A 1 280 ? -13.658 -0.204 -12.497 1.00 69.50 280 VAL A O 1
ATOM 2254 N N . ALA A 1 281 ? -13.115 -1.333 -14.359 1.00 63.09 281 ALA A N 1
ATOM 2255 C CA . ALA A 1 281 ? -11.956 -0.515 -14.683 1.00 63.09 281 ALA A CA 1
ATOM 2256 C C . ALA A 1 281 ? -12.356 0.976 -14.805 1.00 63.09 281 ALA A C 1
ATOM 2258 O O . ALA A 1 281 ? -13.366 1.299 -15.434 1.00 63.09 281 ALA A O 1
ATOM 2259 N N . PRO A 1 282 ? -11.581 1.908 -14.221 1.00 61.97 282 PRO A N 1
ATOM 2260 C CA . PRO A 1 282 ? -10.228 1.718 -13.702 1.00 61.97 282 PRO A CA 1
ATOM 2261 C C . PRO A 1 282 ? -10.141 1.374 -12.200 1.00 61.97 282 PRO A C 1
ATOM 2263 O O . PRO A 1 282 ? -9.059 1.475 -11.620 1.00 61.97 282 PRO A O 1
ATOM 2266 N N . ALA A 1 283 ? -11.244 1.009 -11.540 1.00 71.12 283 ALA A N 1
ATOM 2267 C CA . ALA A 1 283 ? -11.184 0.563 -10.152 1.00 71.12 283 ALA A CA 1
ATOM 2268 C C . ALA A 1 283 ? -10.467 -0.792 -10.059 1.00 71.12 283 ALA A C 1
ATOM 2270 O O . ALA A 1 283 ? -10.730 -1.699 -10.844 1.00 71.12 283 ALA A O 1
ATOM 2271 N N . VAL A 1 284 ? -9.583 -0.929 -9.071 1.00 76.31 284 VAL A N 1
ATOM 2272 C CA . VAL A 1 284 ? -8.958 -2.207 -8.712 1.00 76.31 284 VAL A CA 1
ATOM 2273 C C . VAL A 1 284 ? -9.531 -2.623 -7.358 1.00 76.31 284 VAL A C 1
ATOM 2275 O O . VAL A 1 284 ? -9.088 -2.108 -6.325 1.00 76.31 284 VAL A O 1
ATOM 2278 N N . PRO A 1 285 ? -10.580 -3.463 -7.341 1.00 83.06 285 PRO A N 1
ATOM 2279 C CA . PRO A 1 285 ? -11.198 -3.897 -6.100 1.00 83.06 285 PRO A CA 1
ATOM 2280 C C . PRO A 1 285 ? -10.233 -4.726 -5.247 1.00 83.06 285 PRO A C 1
ATOM 2282 O O . PRO A 1 285 ? -9.353 -5.422 -5.748 1.00 83.06 285 PRO A O 1
ATOM 2285 N N . THR A 1 286 ? -10.423 -4.661 -3.933 1.00 88.12 286 THR A N 1
ATOM 2286 C CA . THR A 1 286 ? -9.722 -5.501 -2.956 1.00 88.12 286 THR A CA 1
ATOM 2287 C C . THR A 1 286 ? -10.604 -6.694 -2.611 1.00 88.12 286 THR A C 1
ATOM 2289 O O . THR A 1 286 ? -11.765 -6.501 -2.247 1.00 88.12 286 THR A O 1
ATOM 2292 N N . SER A 1 287 ? -10.061 -7.906 -2.712 1.00 91.06 287 SER A N 1
ATOM 2293 C CA . SER A 1 287 ? -10.708 -9.130 -2.233 1.00 91.06 287 SER A CA 1
ATOM 2294 C C . SER A 1 287 ? -10.543 -9.296 -0.724 1.00 91.06 287 SER A C 1
ATOM 2296 O O . SER A 1 287 ? -9.676 -8.679 -0.106 1.00 91.06 287 SER A O 1
ATOM 2298 N N . ILE A 1 288 ? -11.308 -10.223 -0.156 1.00 93.75 288 ILE A N 1
ATOM 2299 C CA . ILE A 1 288 ? -10.978 -10.865 1.116 1.00 93.75 288 ILE A CA 1
ATOM 2300 C C . ILE A 1 288 ? -10.654 -12.325 0.803 1.00 93.75 288 ILE A C 1
ATOM 2302 O O . ILE A 1 288 ? -11.521 -13.060 0.330 1.00 93.75 288 ILE A O 1
ATOM 2306 N N . ALA A 1 289 ? -9.412 -12.741 1.049 1.00 94.69 289 ALA A N 1
ATOM 2307 C CA . ALA A 1 289 ? -8.994 -14.134 0.908 1.00 94.69 289 ALA A CA 1
ATOM 2308 C C . ALA A 1 289 ? -9.467 -14.940 2.130 1.00 94.69 289 ALA A C 1
ATOM 2310 O O . ALA A 1 289 ? -8.726 -15.149 3.089 1.00 94.69 289 ALA A O 1
ATOM 2311 N N . VAL A 1 290 ? -10.752 -15.306 2.129 1.00 93.31 290 VAL A N 1
ATOM 2312 C CA . VAL A 1 290 ? -11.423 -16.032 3.226 1.00 93.31 290 VAL A CA 1
ATOM 2313 C C . VAL A 1 290 ? -10.725 -17.361 3.527 1.00 93.31 290 VAL A C 1
ATOM 2315 O O . VAL A 1 290 ? -10.639 -17.762 4.682 1.00 93.31 290 VAL A O 1
ATOM 2318 N N . ASP A 1 291 ? -10.188 -18.000 2.493 1.00 91.06 291 ASP A N 1
ATOM 2319 C CA . ASP A 1 291 ? -9.475 -19.276 2.527 1.00 91.06 291 ASP A CA 1
ATOM 2320 C C . ASP A 1 291 ? -8.107 -19.219 3.226 1.00 91.06 291 ASP A C 1
ATOM 2322 O O . ASP A 1 291 ? -7.543 -20.258 3.561 1.00 91.06 291 ASP A O 1
ATOM 2326 N N . GLU A 1 292 ? -7.579 -18.022 3.495 1.00 93.62 292 GLU A N 1
ATOM 2327 C CA . GLU A 1 292 ? -6.330 -17.849 4.247 1.00 93.62 292 GLU A CA 1
ATOM 2328 C C . GLU A 1 292 ? -6.527 -17.909 5.769 1.00 93.62 292 GLU A C 1
ATOM 2330 O O . GLU A 1 292 ? -5.545 -18.001 6.515 1.00 93.62 292 GLU A O 1
ATOM 2335 N N . PHE A 1 293 ? -7.774 -17.864 6.238 1.00 92.31 293 PHE A N 1
ATOM 2336 C CA . PHE A 1 293 ? -8.126 -18.011 7.646 1.00 92.31 293 PHE A CA 1
ATOM 2337 C C . PHE A 1 293 ? -8.446 -19.470 7.986 1.00 92.31 293 PHE A C 1
ATOM 2339 O O . PHE A 1 293 ? -8.911 -20.239 7.147 1.00 92.31 293 PHE A O 1
ATOM 2346 N N . ALA A 1 294 ? -8.202 -19.858 9.237 1.00 83.38 294 ALA A N 1
ATOM 2347 C CA . ALA A 1 294 ? -8.695 -21.129 9.750 1.00 83.38 294 ALA A CA 1
ATOM 2348 C C . ALA A 1 294 ? -10.193 -21.021 10.082 1.00 83.38 294 ALA A C 1
ATOM 2350 O O . ALA A 1 294 ? -10.663 -19.965 10.497 1.00 83.38 294 ALA A O 1
ATOM 2351 N N . ASN A 1 295 ? -10.927 -22.131 9.960 1.00 83.38 295 ASN A N 1
ATOM 2352 C CA . ASN A 1 295 ? -12.341 -22.223 10.342 1.00 83.38 295 ASN A CA 1
ATOM 2353 C C . ASN A 1 295 ? -13.204 -21.096 9.723 1.00 83.38 295 ASN A C 1
ATOM 2355 O O . ASN A 1 295 ? -12.985 -20.691 8.582 1.00 83.38 295 ASN A O 1
ATOM 2359 N N . ASP A 1 296 ? -14.191 -20.596 10.470 1.00 91.81 296 ASP A N 1
ATOM 2360 C CA . ASP A 1 296 ? -15.141 -19.575 10.016 1.00 91.81 296 ASP A CA 1
ATOM 2361 C C . ASP A 1 296 ? -14.617 -18.130 10.176 1.00 91.81 296 ASP A C 1
ATOM 2363 O O . ASP A 1 296 ? -15.335 -17.173 9.872 1.00 91.81 296 ASP A O 1
ATOM 2367 N N . ASP A 1 297 ? -13.363 -17.933 10.603 1.00 94.00 297 ASP A N 1
ATOM 2368 C CA . ASP A 1 297 ? -12.809 -16.603 10.908 1.00 94.00 297 ASP A CA 1
ATOM 2369 C C . ASP A 1 297 ? -12.756 -15.693 9.673 1.00 94.00 297 ASP A C 1
ATOM 2371 O O . ASP A 1 297 ? -12.956 -14.480 9.767 1.00 94.00 297 ASP A O 1
ATOM 2375 N N . GLY A 1 298 ? -12.547 -16.270 8.486 1.00 93.31 298 GLY A N 1
ATOM 2376 C CA . GLY A 1 298 ? -12.578 -15.514 7.237 1.00 93.31 298 GLY A CA 1
ATOM 2377 C C . GLY A 1 298 ? -13.972 -14.957 6.927 1.00 93.31 298 GLY A C 1
ATOM 2378 O O . GLY A 1 298 ? -14.091 -13.820 6.470 1.00 93.31 298 GLY A O 1
ATOM 2379 N N . LEU A 1 299 ? -15.036 -15.714 7.225 1.00 95.69 299 LEU A N 1
ATOM 2380 C CA . LEU A 1 299 ? -16.419 -15.247 7.075 1.00 95.69 299 LEU A CA 1
ATOM 2381 C C . LEU A 1 299 ? -16.762 -14.195 8.134 1.00 95.69 299 LEU A C 1
ATOM 2383 O O . LEU A 1 299 ? -17.381 -13.181 7.806 1.00 95.69 299 LEU A O 1
ATOM 2387 N N . ALA A 1 300 ? -16.288 -14.383 9.367 1.00 96.69 300 ALA A N 1
ATOM 2388 C CA . ALA A 1 300 ? -16.414 -13.380 10.420 1.00 96.69 300 ALA A CA 1
ATOM 2389 C C . ALA A 1 300 ? -15.715 -12.063 10.034 1.00 96.69 300 ALA A C 1
ATOM 2391 O O . ALA A 1 300 ? -16.259 -10.981 10.267 1.00 96.69 300 ALA A O 1
ATOM 2392 N N . PHE A 1 301 ? -14.552 -12.123 9.375 1.00 97.31 301 PHE A N 1
ATOM 2393 C CA . PHE A 1 301 ? -13.893 -10.925 8.858 1.00 97.31 301 PHE A CA 1
ATOM 2394 C C . PHE A 1 301 ? -14.684 -10.262 7.718 1.00 97.31 301 PHE A C 1
ATOM 2396 O O . PHE A 1 301 ? -14.783 -9.032 7.683 1.00 97.31 301 PHE A O 1
ATOM 2403 N N . VAL A 1 302 ? -15.291 -11.036 6.811 1.00 96.62 302 VAL A N 1
ATOM 2404 C CA . VAL A 1 302 ? -16.189 -10.492 5.773 1.00 96.62 302 VAL A CA 1
ATOM 2405 C C . VAL A 1 302 ? -17.345 -9.723 6.413 1.00 96.62 302 VAL A C 1
ATOM 2407 O O . VAL A 1 302 ? -17.599 -8.575 6.034 1.00 96.62 302 VAL A O 1
ATOM 2410 N N . GLU A 1 303 ? -18.003 -10.304 7.418 1.00 96.81 303 GLU A N 1
ATOM 2411 C CA . GLU A 1 303 ? -19.075 -9.639 8.163 1.00 96.81 303 GLU A CA 1
ATOM 2412 C C . GLU A 1 303 ? -18.565 -8.379 8.875 1.00 96.81 303 GLU A C 1
ATOM 2414 O O . GLU A 1 303 ? -19.154 -7.304 8.736 1.00 96.81 303 GLU A O 1
ATOM 2419 N N . TRP A 1 304 ? -17.420 -8.463 9.554 1.00 97.19 304 TRP A N 1
ATOM 2420 C CA . TRP A 1 304 ? -16.787 -7.326 10.219 1.00 97.19 304 TRP A CA 1
ATOM 2421 C C . TRP A 1 304 ? -16.512 -6.171 9.250 1.00 97.19 304 TRP A C 1
ATOM 2423 O O . TRP A 1 304 ? -16.878 -5.020 9.509 1.00 97.19 304 TRP A O 1
ATOM 2433 N N . ARG A 1 305 ? -15.918 -6.471 8.092 1.00 96.50 305 ARG A N 1
ATOM 2434 C CA . ARG A 1 305 ? -15.590 -5.494 7.049 1.00 96.50 305 ARG A CA 1
ATOM 2435 C C . ARG A 1 305 ? -16.851 -4.921 6.394 1.00 96.50 305 ARG A C 1
ATOM 2437 O O . ARG A 1 305 ? -16.830 -3.753 6.002 1.00 96.50 305 ARG A O 1
ATOM 2444 N N . SER A 1 306 ? -17.943 -5.686 6.303 1.00 95.38 306 SER A N 1
ATOM 2445 C CA . SER A 1 306 ? -19.216 -5.259 5.682 1.00 95.38 306 SER A CA 1
ATOM 2446 C C . SER A 1 306 ? -19.845 -4.018 6.337 1.00 95.38 306 SER A C 1
ATOM 2448 O O . SER A 1 306 ? -20.641 -3.314 5.718 1.00 95.38 306 SER A O 1
ATOM 2450 N N . ARG A 1 307 ? -19.447 -3.696 7.577 1.00 95.94 307 ARG A N 1
ATOM 2451 C CA . ARG A 1 307 ? -19.872 -2.492 8.309 1.00 95.94 307 ARG A CA 1
ATOM 2452 C C . ARG A 1 307 ? -19.403 -1.192 7.646 1.00 95.94 307 ARG A C 1
ATOM 2454 O O . ARG A 1 307 ? -19.982 -0.129 7.894 1.00 95.94 307 ARG A O 1
ATOM 2461 N N . LEU A 1 308 ? -18.339 -1.254 6.845 1.00 94.69 308 LEU A N 1
ATOM 2462 C CA . LEU A 1 308 ? -17.805 -0.115 6.107 1.00 94.69 308 LEU A CA 1
ATOM 2463 C C . LEU A 1 308 ? -18.688 0.217 4.905 1.00 94.69 308 LEU A C 1
ATOM 2465 O O . LEU A 1 308 ? -19.180 -0.661 4.205 1.00 94.69 308 LEU A O 1
ATOM 2469 N N . ASN A 1 309 ? -18.847 1.507 4.623 1.00 85.94 309 ASN A N 1
ATOM 2470 C CA . ASN A 1 309 ? -19.573 1.934 3.437 1.00 85.94 309 ASN A CA 1
ATOM 2471 C C . ASN A 1 309 ? -18.717 1.776 2.166 1.00 85.94 309 ASN A C 1
ATOM 2473 O O . ASN A 1 309 ? -17.662 2.397 2.024 1.00 85.94 309 ASN A O 1
ATOM 2477 N N . GLU A 1 310 ? -19.223 0.978 1.226 1.00 71.31 310 GLU A N 1
ATOM 2478 C CA . GLU A 1 310 ? -18.608 0.736 -0.084 1.00 71.31 310 GLU A CA 1
ATOM 2479 C C . GLU A 1 310 ? -18.939 1.817 -1.115 1.00 71.31 310 GLU A C 1
ATOM 2481 O O . GLU A 1 310 ? -18.191 2.007 -2.075 1.00 71.31 310 GLU A O 1
ATOM 2486 N N . LYS A 1 311 ? -20.048 2.548 -0.934 1.00 76.00 311 LYS A N 1
ATOM 2487 C CA . LYS A 1 311 ? -20.476 3.558 -1.903 1.00 76.00 311 LYS A CA 1
ATOM 2488 C C . LYS A 1 311 ? -19.541 4.760 -1.853 1.00 76.00 311 LYS A C 1
ATOM 2490 O O . LYS A 1 311 ? -19.351 5.380 -0.801 1.00 76.00 311 LYS A O 1
ATOM 2495 N N . PHE A 1 312 ? -18.995 5.115 -3.009 1.00 75.81 312 PHE A N 1
ATOM 2496 C CA . PHE A 1 312 ? -18.169 6.296 -3.187 1.00 75.81 312 PHE A CA 1
ATOM 2497 C C . PHE A 1 312 ? -18.617 7.074 -4.414 1.00 75.81 312 PHE A C 1
ATOM 2499 O O . PHE A 1 312 ? -18.647 6.547 -5.522 1.00 75.81 312 PHE A O 1
ATOM 2506 N N . GLU A 1 313 ? -18.922 8.347 -4.203 1.00 78.62 313 GLU A N 1
ATOM 2507 C CA . GLU A 1 313 ? -19.120 9.296 -5.287 1.00 78.62 313 GLU A CA 1
ATOM 2508 C C . GLU A 1 313 ? -17.791 10.013 -5.536 1.00 78.62 313 GLU A C 1
ATOM 2510 O O . GLU A 1 313 ? -17.298 10.684 -4.620 1.00 78.62 313 GLU A O 1
ATOM 2515 N N . PRO A 1 314 ? -17.174 9.875 -6.722 1.00 78.69 314 PRO A N 1
ATOM 2516 C CA . PRO A 1 314 ? -15.927 10.564 -7.027 1.00 78.69 314 PRO A CA 1
ATOM 2517 C C . PRO A 1 314 ? -16.122 12.087 -6.987 1.00 78.69 314 PRO A C 1
ATOM 2519 O O . PRO A 1 314 ? -17.212 12.575 -7.285 1.00 78.69 314 PRO A O 1
ATOM 2522 N N . PRO A 1 315 ? -15.090 12.861 -6.604 1.00 82.69 315 PRO A N 1
ATOM 2523 C CA . PRO A 1 315 ? -15.196 14.312 -6.611 1.00 82.69 315 PRO A CA 1
ATOM 2524 C C . PRO A 1 315 ? -15.399 14.828 -8.042 1.00 82.69 315 PRO A C 1
ATOM 2526 O O . PRO A 1 315 ? -14.708 14.400 -8.965 1.00 82.69 315 PRO A O 1
ATOM 2529 N N . PHE A 1 316 ? -16.313 15.781 -8.216 1.00 83.44 316 PHE A N 1
ATOM 2530 C CA . PHE A 1 316 ? -16.672 16.338 -9.524 1.00 83.44 316 PHE A CA 1
ATOM 2531 C C . PHE A 1 316 ? -15.683 17.406 -10.014 1.00 83.44 316 PHE A C 1
ATOM 2533 O O . PHE A 1 316 ? -15.630 17.701 -11.205 1.00 83.44 316 PHE A O 1
ATOM 2540 N N . ASN A 1 317 ? -14.907 18.013 -9.108 1.00 84.38 317 ASN A N 1
ATOM 2541 C CA . ASN A 1 317 ? -13.933 19.057 -9.431 1.00 84.38 317 ASN A CA 1
ATOM 2542 C C . ASN A 1 317 ? -12.760 19.106 -8.428 1.00 84.38 317 ASN A C 1
ATOM 2544 O O . ASN A 1 317 ? -12.746 18.398 -7.413 1.00 84.38 317 ASN A O 1
ATOM 2548 N N . LYS A 1 318 ? -11.758 19.948 -8.731 1.00 83.75 318 LYS A N 1
ATOM 2549 C CA . LYS A 1 318 ? -10.557 20.135 -7.900 1.00 83.75 318 LYS A CA 1
ATOM 2550 C C . LYS A 1 318 ? -10.924 20.635 -6.498 1.00 83.75 318 LYS A C 1
ATOM 2552 O O . LYS A 1 318 ? -10.455 20.052 -5.529 1.00 83.75 318 LYS A O 1
ATOM 2557 N N . ASP A 1 319 ? -11.807 21.619 -6.376 1.00 86.69 319 ASP A N 1
ATOM 2558 C CA . ASP A 1 319 ? -12.164 22.220 -5.082 1.00 86.69 319 ASP A CA 1
ATOM 2559 C C . ASP A 1 319 ? -12.806 21.211 -4.127 1.00 86.69 319 ASP A C 1
ATOM 2561 O O . ASP A 1 319 ? -12.438 21.131 -2.956 1.00 86.69 319 ASP A O 1
ATOM 2565 N N . GLN A 1 320 ? -13.711 20.367 -4.624 1.00 89.75 320 GLN A N 1
ATOM 2566 C CA . GLN A 1 320 ? -14.307 19.298 -3.828 1.00 89.75 320 GLN A CA 1
ATOM 2567 C C . GLN A 1 320 ? -13.262 18.252 -3.428 1.00 89.75 320 GLN A C 1
ATOM 2569 O O . GLN A 1 320 ? -13.252 17.795 -2.285 1.00 89.75 320 GLN A O 1
ATOM 2574 N N . ARG A 1 321 ? -12.359 17.881 -4.345 1.00 87.44 321 ARG A N 1
ATOM 2575 C CA . ARG A 1 321 ? -11.248 16.964 -4.045 1.00 87.44 321 ARG A CA 1
ATOM 2576 C C . ARG A 1 321 ? -10.368 17.507 -2.915 1.00 87.44 321 ARG A C 1
ATOM 2578 O O . ARG A 1 321 ? -9.961 16.734 -2.048 1.00 87.44 321 ARG A O 1
ATOM 2585 N N . LEU A 1 322 ? -10.105 18.813 -2.918 1.00 87.06 322 LEU A N 1
ATOM 2586 C CA . LEU A 1 322 ? -9.323 19.506 -1.894 1.00 87.06 322 LEU A CA 1
ATOM 2587 C C . LEU A 1 322 ? -10.060 19.601 -0.566 1.00 87.06 322 LEU A C 1
ATOM 2589 O O . LEU A 1 322 ? -9.502 19.222 0.459 1.00 87.06 322 LEU A O 1
ATOM 2593 N N . LYS A 1 323 ? -11.323 20.032 -0.588 1.00 91.12 323 LYS A N 1
ATOM 2594 C CA . LYS A 1 323 ? -12.170 20.109 0.605 1.00 91.12 323 LYS A CA 1
ATOM 2595 C C . LYS A 1 323 ? -12.252 18.759 1.308 1.00 91.12 323 LYS A C 1
ATOM 2597 O O . LYS A 1 323 ? -12.077 18.682 2.516 1.00 91.12 323 LYS A O 1
ATOM 2602 N N . ARG A 1 324 ? -12.451 17.682 0.547 1.00 93.06 324 ARG A N 1
ATOM 2603 C CA . ARG A 1 324 ? -12.451 16.326 1.097 1.00 93.06 324 ARG A CA 1
ATOM 2604 C C . ARG A 1 324 ? -11.110 15.990 1.743 1.00 93.06 324 ARG A C 1
ATOM 2606 O O . ARG A 1 324 ? -11.095 15.465 2.851 1.00 93.06 324 ARG A O 1
ATOM 2613 N N . LEU A 1 325 ? -9.990 16.275 1.075 1.00 93.12 325 LEU A N 1
ATOM 2614 C CA . LEU A 1 325 ? -8.664 16.012 1.641 1.00 93.12 325 LEU A CA 1
ATOM 2615 C C . LEU A 1 325 ? -8.420 16.810 2.933 1.00 93.12 325 LEU A C 1
ATOM 2617 O O . LEU A 1 325 ? -7.891 16.242 3.882 1.00 93.12 325 LEU A O 1
ATOM 2621 N N . ALA A 1 326 ? -8.866 18.069 2.995 1.00 94.06 326 ALA A N 1
ATOM 2622 C CA . ALA A 1 326 ? -8.845 18.877 4.216 1.00 94.06 326 ALA A CA 1
ATOM 2623 C C . ALA A 1 326 ? -9.678 18.227 5.330 1.00 94.06 326 ALA A C 1
ATOM 2625 O O . ALA A 1 326 ? -9.165 18.003 6.419 1.00 94.06 326 ALA A O 1
ATOM 2626 N N . ASN A 1 327 ? -10.909 17.801 5.026 1.00 96.50 327 ASN A N 1
ATOM 2627 C CA . ASN A 1 327 ? -11.754 17.085 5.984 1.00 96.50 327 ASN A CA 1
ATOM 2628 C C . ASN A 1 327 ? -11.072 15.811 6.517 1.00 96.50 327 ASN A C 1
ATOM 2630 O O . ASN A 1 327 ? -11.246 15.463 7.681 1.00 96.50 327 ASN A O 1
ATOM 2634 N N . LEU A 1 328 ? -10.306 15.096 5.680 1.00 96.88 328 LEU A N 1
ATOM 2635 C CA . LEU A 1 328 ? -9.559 13.907 6.102 1.00 96.88 328 LEU A CA 1
ATOM 2636 C C . LEU A 1 328 ? -8.402 14.268 7.040 1.00 96.88 328 LEU A C 1
ATOM 2638 O O . LEU A 1 328 ? -8.201 13.580 8.041 1.00 96.88 328 LEU A O 1
ATOM 2642 N N . ALA A 1 329 ? -7.664 15.333 6.722 1.00 96.81 329 ALA A N 1
ATOM 2643 C CA . ALA A 1 329 ? -6.593 15.850 7.565 1.00 96.81 329 ALA A CA 1
ATOM 2644 C C . ALA A 1 329 ? -7.134 16.290 8.933 1.00 96.81 329 ALA A C 1
ATOM 2646 O O . ALA A 1 329 ? -6.623 15.855 9.965 1.00 96.81 329 ALA A O 1
ATOM 2647 N N . ASP A 1 330 ? -8.221 17.062 8.944 1.00 97.56 330 ASP A N 1
ATOM 2648 C CA . ASP A 1 330 ? -8.894 17.512 10.163 1.00 97.56 330 ASP A CA 1
ATOM 2649 C C . ASP A 1 330 ? -9.421 16.334 10.987 1.00 97.56 330 ASP A C 1
ATOM 2651 O O . ASP A 1 330 ? -9.265 16.317 12.209 1.00 97.56 330 ASP A O 1
ATOM 2655 N N . TYR A 1 331 ? -9.981 15.310 10.333 1.00 98.19 331 TYR A N 1
ATOM 2656 C CA . TYR A 1 331 ? -10.406 14.090 11.018 1.00 98.19 331 TYR A CA 1
ATOM 2657 C C . TYR A 1 331 ? -9.223 13.388 11.687 1.00 98.19 331 TYR A C 1
ATOM 2659 O O . TYR A 1 331 ? -9.300 13.052 12.868 1.00 98.19 331 TYR A O 1
ATOM 2667 N N . ALA A 1 332 ? -8.123 13.178 10.955 1.00 98.12 332 ALA A N 1
ATOM 2668 C CA . ALA A 1 332 ? -6.921 12.545 11.494 1.00 98.12 332 ALA A CA 1
ATOM 2669 C C . ALA A 1 332 ? -6.377 13.325 12.702 1.00 98.12 332 ALA A C 1
ATOM 2671 O O . ALA A 1 332 ? -6.118 12.728 13.745 1.00 98.12 332 ALA A O 1
ATOM 2672 N N . LYS A 1 333 ? -6.302 14.659 12.601 1.00 98.00 333 LYS A N 1
ATOM 2673 C CA . LYS A 1 333 ? -5.892 15.544 13.704 1.00 98.00 333 LYS A CA 1
ATOM 2674 C C . LYS A 1 333 ? -6.830 15.464 14.904 1.00 98.00 333 LYS A C 1
ATOM 2676 O O . LYS A 1 333 ? -6.364 15.503 16.042 1.00 98.00 333 LYS A O 1
ATOM 2681 N N . GLY A 1 334 ? -8.134 15.349 14.663 1.00 97.69 334 GLY A N 1
ATOM 2682 C CA . GLY A 1 334 ? -9.152 15.216 15.705 1.00 97.69 334 GLY A CA 1
ATOM 2683 C C . GLY A 1 334 ? -9.048 13.921 16.517 1.00 97.69 334 GLY A C 1
ATOM 2684 O O . GLY A 1 334 ? -9.558 13.875 17.633 1.00 97.69 334 GLY A O 1
ATOM 2685 N N . LEU A 1 335 ? -8.376 12.889 15.993 1.00 97.50 335 LEU A N 1
ATOM 2686 C CA . LEU A 1 335 ? -8.086 11.647 16.720 1.00 97.50 335 LEU A CA 1
ATOM 2687 C C . LEU A 1 335 ? -6.790 11.701 17.543 1.00 97.50 335 LEU A C 1
ATOM 2689 O O . LEU A 1 335 ? -6.532 10.777 18.315 1.00 97.50 335 LEU A O 1
ATOM 2693 N N . CYS A 1 336 ? -5.956 12.722 17.347 1.00 97.25 336 CYS A N 1
ATOM 2694 C CA . CYS A 1 336 ? -4.701 12.881 18.071 1.00 97.25 336 CYS A CA 1
ATOM 2695 C C . CYS A 1 336 ? -4.931 13.623 19.391 1.00 97.25 336 CYS A C 1
ATOM 2697 O O . CYS A 1 336 ? -5.596 14.662 19.430 1.00 97.25 336 CYS A O 1
ATOM 2699 N N . ASP A 1 337 ? -4.319 13.129 20.465 1.00 93.38 337 ASP A N 1
ATOM 2700 C CA . ASP A 1 337 ? -4.408 13.756 21.788 1.00 93.38 337 ASP A CA 1
ATOM 2701 C C . ASP A 1 337 ? -3.239 14.722 22.027 1.00 93.38 337 ASP A C 1
ATOM 2703 O O . ASP A 1 337 ? -3.420 15.791 22.611 1.00 93.38 337 ASP A O 1
ATOM 2707 N N . MET A 1 338 ? -2.044 14.379 21.532 1.00 95.81 338 MET A N 1
ATOM 2708 C CA . MET A 1 338 ? -0.817 15.152 21.742 1.00 95.81 338 MET A CA 1
ATOM 2709 C C . MET A 1 338 ? -0.708 16.331 20.765 1.00 95.81 338 MET A C 1
ATOM 2711 O O . MET A 1 338 ? -1.107 16.225 19.604 1.00 95.81 338 MET A O 1
ATOM 2715 N N . SER A 1 339 ? -0.120 17.443 21.221 1.00 96.31 339 SER A N 1
ATOM 2716 C CA . SER A 1 339 ? 0.220 18.588 20.360 1.00 96.31 339 SER A CA 1
ATOM 2717 C C . SER A 1 339 ? 1.166 18.176 19.239 1.00 96.31 339 SER A C 1
ATOM 2719 O O . SER A 1 339 ? 0.878 18.447 18.083 1.00 96.31 339 SER A O 1
ATOM 2721 N N . ASP A 1 340 ? 2.214 17.424 19.570 1.00 96.31 340 ASP A N 1
ATOM 2722 C CA . ASP A 1 340 ? 3.277 17.062 18.629 1.00 96.31 340 ASP A CA 1
ATOM 2723 C C . ASP A 1 340 ? 2.744 16.199 17.472 1.00 96.31 340 ASP A C 1
ATOM 2725 O O . ASP A 1 340 ? 3.148 16.355 16.322 1.00 96.31 340 ASP A O 1
ATOM 2729 N N . GLU A 1 341 ? 1.762 15.333 17.752 1.00 97.50 341 GLU A N 1
ATOM 2730 C CA . GLU A 1 341 ? 1.072 14.543 16.725 1.00 97.50 341 GLU A CA 1
ATOM 2731 C C . GLU A 1 341 ? 0.243 15.430 15.780 1.00 97.50 341 GLU A C 1
ATOM 2733 O O . GLU A 1 341 ? 0.165 15.164 14.578 1.00 97.50 341 GLU A O 1
ATOM 2738 N N . LYS A 1 342 ? -0.391 16.484 16.310 1.00 97.94 342 LYS A N 1
ATOM 2739 C CA . LYS A 1 342 ? -1.158 17.454 15.509 1.00 97.94 342 LYS A CA 1
ATOM 2740 C C . LYS A 1 342 ? -0.226 18.325 14.675 1.00 97.94 342 LYS A C 1
ATOM 2742 O O . LYS A 1 342 ? -0.510 18.522 13.495 1.00 97.94 342 LYS A O 1
ATOM 2747 N N . ASP A 1 343 ? 0.888 18.759 15.255 1.00 97.19 343 ASP A N 1
ATOM 2748 C CA . ASP A 1 343 ? 1.918 19.549 14.581 1.00 97.19 343 ASP A CA 1
ATOM 2749 C C . ASP A 1 343 ? 2.545 18.760 13.425 1.00 97.19 343 ASP A C 1
ATOM 2751 O O . ASP A 1 343 ? 2.705 19.296 12.329 1.00 97.19 343 ASP A O 1
ATOM 2755 N N . ALA A 1 344 ? 2.801 17.460 13.610 1.00 96.75 344 ALA A N 1
ATOM 2756 C CA . ALA A 1 344 ? 3.274 16.588 12.536 1.00 96.75 344 ALA A CA 1
ATOM 2757 C C . ALA A 1 344 ? 2.270 16.490 11.370 1.00 96.75 344 ALA A C 1
ATOM 2759 O O . ALA A 1 344 ? 2.662 16.493 10.202 1.00 96.75 344 ALA A O 1
ATOM 2760 N N . LEU A 1 345 ? 0.967 16.423 11.659 1.00 97.00 345 LEU A N 1
ATOM 2761 C CA . LEU A 1 345 ? -0.074 16.414 10.625 1.00 97.00 345 LEU A CA 1
ATOM 2762 C C . LEU A 1 345 ? -0.212 17.775 9.922 1.00 97.00 345 LEU A C 1
ATOM 2764 O O . LEU A 1 345 ? -0.485 17.809 8.718 1.00 97.00 345 LEU A O 1
ATOM 2768 N N . ASP A 1 346 ? 0.019 18.877 10.638 1.00 96.25 346 ASP A N 1
ATOM 2769 C CA . ASP A 1 346 ? 0.076 20.227 10.068 1.00 96.25 346 ASP A CA 1
ATOM 2770 C C . ASP A 1 346 ? 1.314 20.449 9.198 1.00 96.25 346 ASP A C 1
ATOM 2772 O O . ASP A 1 346 ? 1.230 21.099 8.154 1.00 96.25 346 ASP A O 1
ATOM 2776 N N . GLU A 1 347 ? 2.455 19.873 9.572 1.00 94.62 347 GLU A N 1
ATOM 2777 C CA . GLU A 1 347 ? 3.655 19.844 8.736 1.00 94.62 347 GLU A CA 1
ATOM 2778 C C . GLU A 1 347 ? 3.405 19.046 7.454 1.00 94.62 347 GLU A C 1
ATOM 2780 O O . GLU A 1 347 ? 3.659 19.552 6.361 1.00 94.62 347 GLU A O 1
ATOM 2785 N N . VAL A 1 348 ? 2.795 17.859 7.548 1.00 92.75 348 VAL A N 1
ATOM 2786 C CA . VAL A 1 348 ? 2.366 17.096 6.364 1.00 92.75 348 VAL A CA 1
ATOM 2787 C C . VAL A 1 348 ? 1.419 17.920 5.487 1.00 92.75 348 VAL A C 1
ATOM 2789 O O . VAL A 1 348 ? 1.583 17.966 4.264 1.00 92.75 348 VAL A O 1
ATOM 2792 N N . TRP A 1 349 ? 0.446 18.615 6.080 1.00 91.62 349 TRP A N 1
ATOM 2793 C CA . TRP A 1 349 ? -0.434 19.502 5.322 1.00 91.62 349 TRP A CA 1
ATOM 2794 C C . TRP A 1 349 ? 0.369 20.597 4.604 1.00 91.62 349 TRP A C 1
ATOM 2796 O O . TRP A 1 349 ? 0.248 20.766 3.391 1.00 91.62 349 TRP A O 1
ATOM 2806 N N . ARG A 1 350 ? 1.262 21.291 5.309 1.00 89.62 350 ARG A N 1
ATOM 2807 C CA . ARG A 1 350 ? 2.069 22.390 4.760 1.00 89.62 350 ARG A CA 1
ATOM 2808 C C . ARG A 1 350 ? 3.109 21.983 3.727 1.00 89.62 350 ARG A C 1
ATOM 2810 O O . ARG A 1 350 ? 3.377 22.773 2.831 1.00 89.62 350 ARG A O 1
ATOM 2817 N N . GLU A 1 351 ? 3.727 20.819 3.861 1.00 84.25 351 GLU A N 1
ATOM 2818 C CA . GLU A 1 351 ? 4.879 20.433 3.035 1.00 84.25 351 GLU A CA 1
ATOM 2819 C C . GLU A 1 351 ? 4.499 19.475 1.909 1.00 84.25 351 GLU A C 1
ATOM 2821 O O . GLU A 1 351 ? 5.104 19.492 0.837 1.00 84.25 351 GLU A O 1
ATOM 2826 N N . TRP A 1 352 ? 3.460 18.669 2.124 1.00 81.38 352 TRP A N 1
ATOM 2827 C CA . TRP A 1 352 ? 3.016 17.669 1.158 1.00 81.38 352 TRP A CA 1
ATOM 2828 C C . TRP A 1 352 ? 1.682 18.029 0.505 1.00 81.38 352 TRP A C 1
ATOM 2830 O O . TRP A 1 352 ? 1.392 17.521 -0.577 1.00 81.38 352 TRP A O 1
ATOM 2840 N N . THR A 1 353 ? 0.878 18.916 1.107 1.00 77.88 353 THR A N 1
ATOM 2841 C CA . THR A 1 353 ? -0.483 19.220 0.621 1.00 77.88 353 THR A CA 1
ATOM 2842 C C . THR A 1 353 ? -0.645 20.639 0.076 1.00 77.88 353 THR A C 1
ATOM 2844 O O . THR A 1 353 ? -1.163 20.798 -1.027 1.00 77.88 353 THR A O 1
ATOM 2847 N N . LEU A 1 354 ? -0.182 21.673 0.787 1.00 71.56 354 LEU A N 1
ATOM 2848 C CA . LEU A 1 354 ? -0.295 23.081 0.373 1.00 71.56 354 LEU A CA 1
ATOM 2849 C C . LEU A 1 354 ? 0.533 23.469 -0.861 1.00 71.56 354 LEU A C 1
ATOM 2851 O O . LEU A 1 354 ? -0.015 24.166 -1.709 1.00 71.56 354 LEU A O 1
ATOM 2855 N N . PRO A 1 355 ? 1.786 23.010 -1.059 1.00 60.31 355 PRO A N 1
ATOM 2856 C CA . PRO A 1 355 ? 2.564 23.384 -2.242 1.00 60.31 355 PRO A CA 1
ATOM 2857 C C . PRO A 1 355 ? 1.893 22.913 -3.544 1.00 60.31 355 PRO A C 1
ATOM 2859 O O . PRO A 1 355 ? 2.180 23.419 -4.621 1.00 60.31 355 PRO A O 1
ATOM 2862 N N . TYR A 1 356 ? 0.953 21.967 -3.437 1.00 57.84 356 TYR A N 1
ATOM 2863 C CA . TYR A 1 356 ? 0.074 21.503 -4.510 1.00 57.84 356 TYR A CA 1
ATOM 2864 C C . TYR A 1 356 ? -1.155 22.411 -4.758 1.00 57.84 356 TYR A C 1
ATOM 2866 O O . TYR A 1 356 ? -1.716 22.419 -5.858 1.00 57.84 356 TYR A O 1
ATOM 2874 N N . LEU A 1 357 ? -1.583 23.202 -3.771 1.00 55.88 357 LEU A N 1
ATOM 2875 C CA . LEU A 1 357 ? -2.665 24.177 -3.932 1.00 55.88 357 LEU A CA 1
ATOM 2876 C C . LEU A 1 357 ? -2.228 25.388 -4.758 1.00 55.88 357 LEU A C 1
ATOM 2878 O O . LEU A 1 357 ? -2.990 25.834 -5.615 1.00 55.88 357 LEU A O 1
ATOM 2882 N N . ASP A 1 358 ? -0.995 25.850 -4.551 1.00 51.66 358 ASP A N 1
ATOM 2883 C CA . ASP A 1 358 ? -0.511 27.128 -5.089 1.00 51.66 358 ASP A CA 1
ATOM 2884 C C . ASP A 1 358 ? 0.084 27.032 -6.506 1.00 51.66 358 ASP A C 1
ATOM 2886 O O . ASP A 1 358 ? 0.476 28.042 -7.087 1.00 51.66 358 ASP A O 1
ATOM 2890 N N . GLY A 1 359 ? 0.141 25.832 -7.097 1.00 45.06 359 GLY A N 1
ATOM 2891 C CA . GLY A 1 359 ? 0.597 25.634 -8.478 1.00 45.06 359 GLY A CA 1
ATOM 2892 C C . GLY A 1 359 ? 2.085 25.918 -8.715 1.00 45.06 359 GLY A C 1
ATOM 2893 O O . GLY A 1 359 ? 2.478 26.119 -9.864 1.00 45.06 359 GLY A O 1
ATOM 2894 N N . ASN A 1 360 ? 2.911 25.935 -7.664 1.00 32.97 360 ASN A N 1
ATOM 2895 C CA . ASN A 1 360 ? 4.354 26.098 -7.811 1.00 32.97 360 ASN A CA 1
ATOM 2896 C C . ASN A 1 360 ? 5.030 24.726 -8.023 1.00 32.97 360 ASN A C 1
ATOM 2898 O O . ASN A 1 360 ? 4.854 23.845 -7.177 1.00 32.97 360 ASN A O 1
ATOM 2902 N N . PRO A 1 361 ? 5.761 24.530 -9.140 1.00 40.12 361 PRO A N 1
ATOM 2903 C CA . PRO A 1 361 ? 6.454 23.278 -9.453 1.00 40.12 361 PRO A CA 1
ATOM 2904 C C . PRO A 1 361 ? 7.536 22.888 -8.436 1.00 40.12 361 PRO A C 1
ATOM 2906 O O . PRO A 1 361 ? 8.183 23.795 -7.862 1.00 40.12 361 PRO A O 1
#

Sequence (361 aa):
MKRPKVRAVTPVIQNKPVSYADRLITLSGGPALIWPYHNILPGEGPFEIAPDSNCYRNPNWVEQLPSSIPRNKVIVNLLPALTEEWLANGKFRIDPERWIMDIVVHYEERGVCFRGSYAADLAKILRGNADALRYNWTLLFYYVAIIKKLLERRNVEEAMQELVKVSKADVPRAGMMLSLGALSLFLKADQTLHLHGDPKSAYSFVQRFFDFQPGQKGEVNHLSVAYLRNRSLDLGMYYFFPAMTSLGQQPVGETLIATHDAPLQRLIFRVLPFLFDPTVAPAVPTSIAVDEFANDDGLAFVEWRSRLNEKFEPPFNKDQRLKRLANLADYAKGLCDMSDEKDALDEVWREWTLPYLDGNP

pLDDT: mean 88.72, std 12.37, range [26.19, 98.75]

Secondary structure (DSSP, 8-state):
-PPP--PPP---B-SS---TTTTEEE-TTSPEEE--BTTB---S--EEEEE-TTTTT-GGGGGG--TTS-GGGEEE--HHHHHHHHHH-HHHHHSHHHHHHHHHHHHHTTT--PPTTHHHHHHHHHHHTHHHHHHHHHHHHHHHHHHHHHHH-S-HHHHHHHHHHHHHSSS---HHHHHHHHHHHHHHH-TT-BBTT-SSBHHHHHHHHHS--TTSTT--SS--HHHHHHHHHHHHHHHHHHHHHHTT---SSEEEEEE--HHIIIIIHHHS-B---TTSTT--PBP--GGGBSTTHHHHHHHHHHTS----PPPSSHHHHHHHHHHHHHHHHHT--SHHHHHHHHHHIIIIIGGGTTT--

Foldseek 3Di:
DDDPPLDADDFDFAPDFDAQVQQWDDFDVFFIKGQQAGGGGDDQKLEEEEEALVCLQPVPSLLRDDPSHDQASYDYDPLLNVLLCLQPPPVCLVPVLVVVVVSVVVSVVSPHDDDPCNSVVSNVVCVVCVLLSLLLLLLQLLLLLLLLLLLPDPDLVVSLVLLQVVLVDLADDDLLSSLVSLVLSLCSVPVPWDFPPDPHGLNVLVCVLSAFDPPPQPTDRAAALSSSSVNSSVCSQVSVQLSVQVVVDDDSMRYIYTDPRCSVSVPRSNQFGWHDDPVPTPGTHTDGPLVRGPDCSSVVSVVSSVSRDPDDDDDPDDVSNLVNNVVSLVSSLVSDDDPNNNVNSVVSCVSSNVVSVVPDD

Organism: Allorhizobium ampelinum (strain ATCC BAA-846 / DSM 112012 / S4) (NCBI:txid311402)

Radius of gyration: 20.13 Å; chains: 1; bounding box: 45×50×62 Å